Protein AF-A0A5K3EWH5-F1 (afdb_monomer_lite)

pLDDT: mean 87.02, std 16.53, range [33.0, 98.12]

Secondary structure (DSSP, 8-state):
--TTT--HHHHHHHHHHHHHTT-HHHHHHHHHTS-HHHHHTTHHHHHHHHHHHHHH---GGGHHHHHHHHHHHHHS-HHHHHHHTSSTHHHHHHHHS-GGGHHHHHHHHHTS-HHHHHHHHHHHHHHHHHTT-HHHHHHHHHHH----HHHHT--SSSPPPHHHHHHHHHHHHHH-STTHHHHHHHHHHHHHHHHHTTSS-HHHHHHHHHHHHT-TT--HHHHS-HHHHHHHHHHTTT-HHHHHHHHS-------------------

Foldseek 3Di:
DCVPPADLLNLLQVLLVCLLVLVLVVNVVSLVPDDPVSNLLAVLSNLSSLLLVLLPDPDPVRPVSNVVSLVCLLPRQQNSNQSNCPHPSLLSNLLSHDPVCVVSQLSSLVNHDPVCSLVSLLLSLLSCLLVLNNVVSVVSCVVRHHRDLLSLLAALLGQRFLSSLVSSLVVCVVPPVPCSLVSLQSRLQSQLSNVVVVNHALVRSVSSVVSVVVPPVDQNLVSHDPVSLVSNCVSNVVPPPSCCSRPNPPPPDDDDDDDDDDDDDDD

Sequence (267 aa):
MVRKLWGPGRVDLILCHLVDLRATKSVNQVIEGLPSELRERRLPFKALARLIETNSATSVSDKEQYNEAVNLLKTSPSQNLTSCMNGPHISTLFATWPESNIDDVIEVIKNTLGRFQTPLRLQLAASMVHRGLSERAAPIIEETGPLPFSYLAGSLQHPLSVSALRESIKYLKSHDLEHLPAFIDACLRNAAMSVRNGASTEEAVVELVEVAMEEPSLELRELCQPTTLKLLRETTKQSEKIQRALFDKTVSGTSGDLNAPSTKKTS

Structure (mmCIF, N/CA/C/O backbone):
data_AF-A0A5K3EWH5-F1
#
_entry.id   AF-A0A5K3EWH5-F1
#
loop_
_atom_site.group_PDB
_atom_site.id
_atom_site.type_symbol
_atom_site.label_atom_id
_atom_site.label_alt_id
_atom_site.label_comp_id
_atom_site.label_asym_id
_atom_site.label_entity_id
_atom_site.label_seq_id
_atom_site.pdbx_PDB_ins_code
_atom_site.Cartn_x
_atom_site.Cartn_y
_atom_site.Cartn_z
_atom_site.occupancy
_atom_site.B_iso_or_equiv
_atom_site.auth_seq_id
_atom_site.auth_comp_id
_atom_site.auth_asym_id
_atom_site.auth_atom_id
_atom_site.pdbx_PDB_model_num
ATOM 1 N N . MET A 1 1 ? 34.935 2.927 -4.250 1.00 33.88 1 MET A N 1
ATOM 2 C CA . MET A 1 1 ? 35.054 1.451 -4.234 1.00 33.88 1 MET A CA 1
ATOM 3 C C . MET A 1 1 ? 33.819 0.837 -3.556 1.00 33.88 1 MET A C 1
ATOM 5 O O . MET A 1 1 ? 33.928 0.249 -2.499 1.00 33.88 1 MET A O 1
ATOM 9 N N . VAL A 1 2 ? 32.624 0.998 -4.144 1.00 41.06 2 VAL A N 1
ATOM 10 C CA . VAL A 1 2 ? 31.352 0.413 -3.634 1.00 41.06 2 VAL A CA 1
ATOM 11 C C . VAL A 1 2 ? 30.929 -0.815 -4.472 1.00 41.06 2 VAL A C 1
ATOM 13 O O . VAL A 1 2 ? 30.073 -1.601 -4.085 1.00 41.06 2 VAL A O 1
ATOM 16 N N . ARG A 1 3 ? 31.613 -1.038 -5.605 1.00 44.50 3 ARG A N 1
ATOM 17 C CA . ARG A 1 3 ? 31.247 -1.967 -6.691 1.00 44.50 3 ARG A CA 1
ATOM 18 C C . ARG A 1 3 ? 31.266 -3.468 -6.351 1.00 44.50 3 ARG A C 1
ATOM 20 O O . ARG A 1 3 ? 30.778 -4.242 -7.159 1.00 44.50 3 ARG A O 1
ATOM 27 N N . LYS A 1 4 ? 31.822 -3.892 -5.207 1.00 45.00 4 LYS A N 1
ATOM 28 C CA . LYS A 1 4 ? 31.945 -5.320 -4.825 1.00 45.00 4 LYS A CA 1
ATOM 29 C C . LYS A 1 4 ? 31.057 -5.765 -3.652 1.00 45.00 4 LYS A C 1
ATOM 31 O O . LYS A 1 4 ? 30.991 -6.957 -3.390 1.00 45.00 4 LYS A O 1
ATOM 36 N N . LEU A 1 5 ? 30.384 -4.850 -2.949 1.00 52.06 5 LEU A N 1
ATOM 37 C CA . LEU A 1 5 ? 29.663 -5.171 -1.699 1.00 52.06 5 LEU A CA 1
ATOM 38 C C . LEU A 1 5 ? 28.144 -5.343 -1.855 1.00 52.06 5 LEU A C 1
ATOM 40 O O . LEU A 1 5 ? 27.479 -5.862 -0.955 1.00 52.06 5 LEU A O 1
ATOM 44 N N . TRP A 1 6 ? 27.590 -4.940 -2.996 1.00 59.34 6 TRP A N 1
ATOM 45 C CA . TRP A 1 6 ? 26.149 -4.911 -3.218 1.00 59.34 6 TRP A CA 1
ATOM 46 C C . TRP A 1 6 ? 25.800 -5.877 -4.344 1.00 59.34 6 TRP A C 1
ATOM 48 O O . TRP A 1 6 ? 25.959 -5.564 -5.520 1.00 59.34 6 TRP A O 1
ATOM 58 N N . GLY A 1 7 ? 25.369 -7.086 -3.977 1.00 66.00 7 GLY A N 1
ATOM 59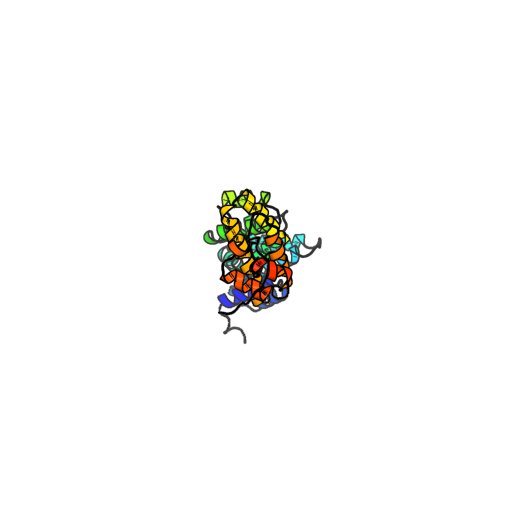 C CA . GLY A 1 7 ? 24.778 -8.012 -4.942 1.00 66.00 7 GLY A CA 1
ATOM 60 C C . GLY A 1 7 ? 23.523 -7.398 -5.588 1.00 66.00 7 GLY A C 1
ATOM 61 O O . GLY A 1 7 ? 22.890 -6.544 -4.959 1.00 66.00 7 GLY A O 1
ATOM 62 N N . PRO A 1 8 ? 23.126 -7.831 -6.800 1.00 66.25 8 PRO A N 1
ATOM 63 C CA . PRO A 1 8 ? 22.021 -7.228 -7.554 1.00 66.25 8 PRO A CA 1
ATOM 64 C C . PRO A 1 8 ? 20.721 -7.074 -6.750 1.00 66.25 8 PRO A C 1
ATOM 66 O O . PRO A 1 8 ? 20.109 -6.013 -6.786 1.00 66.25 8 PRO A O 1
ATOM 69 N N . GLY A 1 9 ? 20.364 -8.074 -5.936 1.00 76.31 9 GLY A N 1
ATOM 70 C CA . GLY A 1 9 ? 19.162 -8.012 -5.099 1.00 76.31 9 GLY A CA 1
ATOM 71 C C . GLY A 1 9 ? 19.206 -6.943 -4.000 1.00 76.31 9 GLY A C 1
ATOM 72 O O . GLY A 1 9 ? 18.172 -6.391 -3.649 1.00 76.31 9 GLY A O 1
ATOM 73 N N . ARG A 1 10 ? 20.389 -6.580 -3.478 1.00 84.25 10 ARG A N 1
ATOM 74 C CA . ARG A 1 10 ? 20.497 -5.496 -2.482 1.00 84.25 10 ARG A CA 1
ATOM 75 C C . ARG A 1 10 ? 20.283 -4.124 -3.111 1.00 84.25 10 ARG A C 1
ATOM 77 O O . ARG A 1 10 ? 19.745 -3.240 -2.456 1.00 84.25 10 ARG A O 1
ATOM 84 N N . VAL A 1 11 ? 20.707 -3.953 -4.364 1.00 89.62 11 VAL A N 1
ATOM 85 C CA . VAL A 1 11 ? 20.475 -2.713 -5.115 1.00 89.62 11 VAL A CA 1
ATOM 86 C C . VAL A 1 11 ? 18.979 -2.508 -5.324 1.00 89.62 11 VAL A C 1
ATOM 88 O O . VAL A 1 11 ? 18.489 -1.412 -5.086 1.00 89.62 11 VAL A O 1
ATOM 91 N N . ASP A 1 12 ? 18.256 -3.564 -5.698 1.00 90.81 12 ASP A N 1
ATOM 92 C CA . ASP A 1 12 ? 16.811 -3.482 -5.928 1.00 90.81 12 ASP A CA 1
ATOM 93 C C . ASP A 1 12 ? 16.063 -3.145 -4.632 1.00 90.81 12 ASP A C 1
ATOM 95 O O . ASP A 1 12 ? 15.222 -2.256 -4.640 1.00 90.81 12 ASP A O 1
ATOM 99 N N . LEU A 1 13 ? 16.444 -3.748 -3.498 1.00 90.19 13 LEU A N 1
ATOM 100 C CA . LEU A 1 13 ? 15.878 -3.403 -2.187 1.00 90.19 13 LEU A CA 1
ATOM 101 C C . LEU A 1 13 ? 16.093 -1.928 -1.818 1.00 90.19 13 LEU A C 1
ATOM 103 O O . LEU A 1 13 ? 15.157 -1.265 -1.378 1.00 90.19 13 LEU A O 1
ATOM 107 N N . ILE A 1 14 ? 17.306 -1.398 -2.018 1.00 92.00 14 ILE A N 1
ATOM 108 C CA . ILE A 1 14 ? 17.571 0.030 -1.789 1.00 92.00 14 ILE A CA 1
ATOM 109 C C . ILE A 1 14 ? 16.701 0.882 -2.704 1.00 92.00 14 ILE A C 1
ATOM 111 O O . ILE A 1 14 ? 16.113 1.851 -2.241 1.00 92.00 14 ILE A O 1
ATOM 115 N N . LEU A 1 15 ? 16.626 0.542 -3.991 1.00 94.75 15 LEU A N 1
ATOM 116 C CA . LEU A 1 15 ? 15.839 1.307 -4.950 1.00 94.75 15 LEU A CA 1
ATOM 117 C C . LEU A 1 15 ? 14.360 1.309 -4.572 1.00 94.75 15 LEU A C 1
ATOM 119 O O . LEU A 1 15 ? 13.779 2.387 -4.551 1.00 94.75 15 LEU A O 1
ATOM 123 N N . CYS A 1 16 ? 13.784 0.172 -4.171 1.00 93.25 16 CYS A N 1
ATOM 124 C CA . CYS A 1 16 ? 12.418 0.121 -3.650 1.00 93.25 16 CYS A CA 1
ATOM 125 C C . CYS A 1 16 ? 12.219 1.118 -2.497 1.00 93.25 16 CYS A C 1
ATOM 127 O O . CYS A 1 16 ? 11.299 1.925 -2.539 1.00 93.25 16 CYS A O 1
ATOM 129 N N . HIS A 1 17 ? 13.111 1.123 -1.501 1.00 91.50 17 HIS A N 1
ATOM 130 C CA . HIS A 1 17 ? 13.011 2.056 -0.374 1.00 91.50 17 HIS A CA 1
ATOM 131 C C . HIS A 1 17 ? 13.227 3.519 -0.772 1.00 91.50 17 HIS A C 1
ATOM 133 O O . HIS A 1 17 ? 12.537 4.399 -0.272 1.00 91.50 17 HIS A O 1
ATOM 139 N N . LEU A 1 18 ? 14.166 3.808 -1.674 1.00 94.19 18 LEU A N 1
ATOM 140 C CA . LEU A 1 18 ? 14.406 5.174 -2.141 1.00 94.19 18 LEU A CA 1
ATOM 141 C C . LEU A 1 18 ? 13.224 5.716 -2.947 1.00 94.19 18 LEU A C 1
ATOM 143 O O . LEU A 1 18 ? 12.884 6.887 -2.801 1.00 94.19 18 LEU A O 1
ATOM 147 N N . VAL A 1 19 ? 12.606 4.881 -3.786 1.00 94.56 19 VAL A N 1
ATOM 148 C CA . VAL A 1 19 ? 11.389 5.240 -4.523 1.00 94.56 19 VAL A CA 1
ATOM 149 C C . VAL A 1 19 ? 10.246 5.501 -3.547 1.00 94.56 19 VAL A C 1
ATOM 151 O O . VAL A 1 19 ? 9.564 6.515 -3.671 1.00 94.56 19 VAL A O 1
ATOM 154 N N . ASP A 1 20 ? 10.084 4.638 -2.547 1.00 91.38 20 ASP A N 1
ATOM 155 C CA . ASP A 1 20 ? 9.050 4.778 -1.524 1.00 91.38 20 ASP A CA 1
ATOM 156 C C . ASP A 1 20 ? 9.187 6.082 -0.718 1.00 91.38 20 ASP A C 1
ATOM 158 O O . ASP A 1 20 ? 8.229 6.831 -0.535 1.00 91.38 20 ASP A O 1
ATOM 162 N N . LEU A 1 21 ? 10.424 6.427 -0.345 1.00 89.50 21 LEU A N 1
ATOM 163 C CA . LEU A 1 21 ? 10.778 7.684 0.321 1.00 89.50 21 LEU A CA 1
ATOM 164 C C . LEU A 1 21 ? 10.767 8.908 -0.611 1.00 89.50 21 LEU A C 1
ATOM 166 O O . LEU A 1 21 ? 11.163 9.995 -0.190 1.00 89.50 21 LEU A O 1
ATOM 170 N N . ARG A 1 22 ? 10.350 8.756 -1.877 1.00 90.06 22 ARG A N 1
ATOM 171 C CA . ARG A 1 22 ? 10.308 9.830 -2.889 1.00 90.06 22 ARG A CA 1
ATOM 172 C C . ARG A 1 22 ? 11.671 10.487 -3.132 1.00 90.06 22 ARG A C 1
ATOM 174 O O . ARG A 1 22 ? 11.777 11.658 -3.488 1.00 90.06 22 ARG A O 1
ATOM 181 N N . ALA A 1 23 ? 12.751 9.732 -2.948 1.00 91.31 23 ALA A N 1
ATOM 182 C CA . ALA A 1 23 ? 14.119 10.213 -3.075 1.00 91.31 23 ALA A CA 1
ATOM 183 C C . ALA A 1 23 ? 14.615 10.134 -4.532 1.00 91.31 23 ALA A C 1
ATOM 185 O O . ALA A 1 23 ? 15.648 9.519 -4.810 1.00 91.31 23 ALA A O 1
ATOM 186 N N . THR A 1 24 ? 13.904 10.766 -5.477 1.00 91.81 24 THR A N 1
ATOM 187 C CA . THR A 1 24 ? 14.161 10.675 -6.932 1.00 91.81 24 THR A CA 1
ATOM 188 C C . THR A 1 24 ? 15.618 10.967 -7.305 1.00 91.81 24 THR A C 1
ATOM 190 O O . THR A 1 24 ? 16.223 10.259 -8.113 1.00 91.81 24 THR A O 1
ATOM 193 N N . LYS A 1 25 ? 16.243 11.966 -6.665 1.00 92.81 25 LYS A N 1
ATOM 194 C CA . LYS A 1 25 ? 17.667 12.291 -6.876 1.00 92.81 25 LYS A CA 1
ATOM 195 C C . LYS A 1 25 ? 18.587 11.126 -6.495 1.00 92.81 25 LYS A C 1
ATOM 197 O O . LYS A 1 25 ? 19.490 10.790 -7.259 1.00 92.81 25 LYS A O 1
ATOM 202 N N . SER A 1 26 ? 18.338 10.484 -5.356 1.00 95.38 26 SER A N 1
ATOM 203 C CA . SER A 1 26 ? 19.115 9.333 -4.883 1.00 95.38 26 SER A CA 1
ATOM 204 C C . SER A 1 26 ? 18.895 8.104 -5.767 1.00 95.38 26 SER A C 1
ATOM 206 O O . SER A 1 26 ? 19.854 7.407 -6.089 1.00 95.38 26 SER A O 1
ATOM 208 N N . VAL A 1 27 ? 17.659 7.870 -6.226 1.00 95.38 27 VAL A N 1
ATOM 209 C CA . VAL A 1 27 ? 17.338 6.820 -7.212 1.00 95.38 27 VAL A CA 1
ATOM 210 C C . VAL A 1 27 ? 18.176 7.009 -8.479 1.00 95.38 27 VAL A C 1
ATOM 212 O O . VAL A 1 27 ? 18.827 6.068 -8.943 1.00 95.38 27 VAL A O 1
ATOM 215 N N . ASN A 1 28 ? 18.228 8.238 -9.000 1.00 94.00 28 ASN A N 1
ATOM 216 C CA . ASN A 1 28 ? 19.018 8.562 -10.185 1.00 94.00 28 ASN A CA 1
ATOM 217 C C . ASN A 1 28 ? 20.511 8.300 -9.982 1.00 94.00 28 ASN A C 1
ATOM 219 O O . ASN A 1 28 ? 21.113 7.602 -10.799 1.00 94.00 28 ASN A O 1
ATOM 223 N N . GLN A 1 29 ? 21.076 8.769 -8.867 1.00 93.81 29 GLN A N 1
ATOM 224 C CA . GLN A 1 29 ? 22.487 8.565 -8.529 1.00 93.81 29 GLN A CA 1
ATOM 225 C C . GLN A 1 29 ? 22.857 7.081 -8.420 1.00 93.81 29 GLN A C 1
ATOM 227 O O . GLN A 1 29 ? 23.887 6.662 -8.954 1.00 93.81 29 GLN A O 1
ATOM 232 N N . VAL A 1 30 ? 22.017 6.272 -7.763 1.00 93.06 30 VAL A N 1
ATOM 233 C CA . VAL A 1 30 ? 22.250 4.826 -7.642 1.00 93.06 30 VAL A CA 1
ATOM 234 C C . VAL A 1 30 ? 22.278 4.183 -9.025 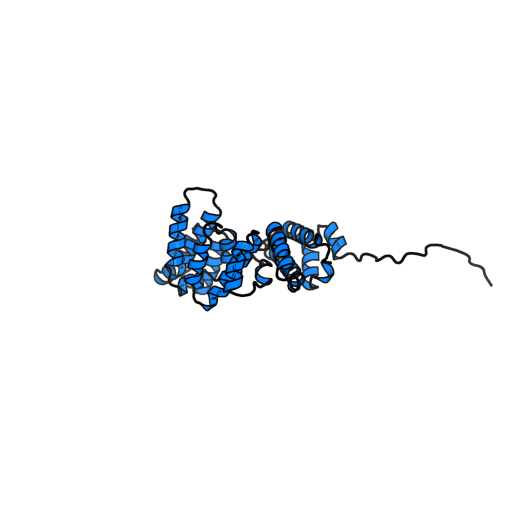1.00 93.06 30 VAL A C 1
ATOM 236 O O . VAL A 1 30 ? 23.232 3.476 -9.337 1.00 93.06 30 VAL A O 1
ATOM 239 N N . ILE A 1 31 ? 21.282 4.460 -9.870 1.00 92.81 31 ILE A N 1
ATOM 240 C CA . ILE A 1 31 ? 21.149 3.850 -11.202 1.00 92.81 31 ILE A CA 1
ATOM 241 C C . ILE A 1 31 ? 22.267 4.302 -12.155 1.00 92.81 31 ILE A C 1
ATOM 243 O O . ILE A 1 31 ? 22.809 3.493 -12.909 1.00 92.81 31 ILE A O 1
ATOM 247 N N . GLU A 1 32 ? 22.663 5.573 -12.111 1.00 92.56 32 GLU A N 1
ATOM 248 C CA . GLU A 1 32 ? 23.773 6.107 -12.911 1.00 92.56 32 GLU A CA 1
ATOM 249 C C . GLU A 1 32 ? 25.122 5.511 -12.504 1.00 92.56 32 GLU A C 1
ATOM 251 O O . GLU A 1 32 ? 25.964 5.254 -13.367 1.00 92.56 32 GLU A O 1
ATOM 256 N N . GLY A 1 33 ? 25.295 5.195 -11.218 1.00 89.12 33 GLY A N 1
ATOM 257 C CA . GLY A 1 33 ? 26.479 4.518 -10.694 1.00 89.12 33 GLY A CA 1
ATOM 258 C C . GLY A 1 33 ? 26.637 3.053 -11.127 1.00 89.12 33 GLY A C 1
ATOM 259 O O . GLY A 1 33 ? 27.722 2.484 -10.945 1.00 89.12 33 GLY A O 1
ATOM 260 N N . LEU A 1 34 ? 25.597 2.433 -11.702 1.00 90.00 34 LEU A N 1
ATOM 261 C CA . LEU A 1 34 ? 25.624 1.043 -12.165 1.00 90.00 34 LEU A CA 1
ATOM 262 C C . LEU A 1 34 ? 26.258 0.896 -13.564 1.00 90.00 34 LEU A C 1
ATOM 264 O O . LEU A 1 34 ? 26.162 1.808 -14.391 1.00 90.00 34 LEU A O 1
ATOM 268 N N . PRO A 1 35 ? 26.854 -0.277 -13.869 1.00 88.69 35 PRO A N 1
ATOM 269 C CA . PRO A 1 35 ? 27.179 -0.683 -15.239 1.00 88.69 35 PRO A CA 1
ATOM 270 C C . PRO A 1 35 ? 25.951 -0.634 -16.161 1.00 88.69 35 PRO A C 1
ATOM 272 O O . PRO A 1 35 ? 24.835 -0.863 -15.693 1.00 88.69 35 PRO A O 1
ATOM 275 N N . SER A 1 36 ? 26.153 -0.398 -17.462 1.00 87.75 36 SER A N 1
ATOM 276 C CA . SER A 1 36 ? 25.081 -0.258 -18.469 1.00 87.75 36 SER A CA 1
ATOM 277 C C . SER A 1 36 ? 24.051 -1.391 -18.412 1.00 87.75 36 SER A C 1
ATOM 279 O O . SER A 1 36 ? 22.860 -1.133 -18.268 1.00 87.75 36 SER A O 1
ATOM 281 N N . GLU A 1 37 ? 24.515 -2.639 -18.393 1.00 84.44 37 GLU A N 1
ATOM 282 C CA . GLU A 1 37 ? 23.663 -3.835 -18.346 1.00 84.44 37 GLU A CA 1
ATOM 283 C C . GLU A 1 37 ? 22.751 -3.884 -17.108 1.00 84.44 37 GLU A C 1
ATOM 285 O O . GLU A 1 37 ? 21.614 -4.353 -17.165 1.00 84.44 37 GLU A O 1
ATOM 290 N N . LEU A 1 38 ? 23.243 -3.410 -15.958 1.00 87.50 38 LEU A N 1
ATOM 291 C CA . LEU A 1 38 ? 22.474 -3.369 -14.713 1.00 87.50 38 LEU A CA 1
ATOM 292 C C . LEU A 1 38 ? 21.588 -2.127 -14.627 1.00 87.50 38 LEU A C 1
ATOM 294 O O . LEU A 1 38 ? 20.545 -2.181 -13.973 1.00 87.50 38 LEU A O 1
ATOM 298 N N . ARG A 1 39 ? 22.002 -1.034 -15.272 1.00 90.62 39 ARG A N 1
ATOM 299 C CA . ARG A 1 39 ? 21.268 0.226 -15.361 1.00 90.62 39 ARG A CA 1
ATOM 300 C C . ARG A 1 39 ? 19.979 0.054 -16.153 1.00 90.62 39 ARG A C 1
ATOM 302 O O . ARG A 1 39 ? 18.923 0.417 -15.648 1.00 90.62 39 ARG A O 1
ATOM 309 N N . GLU A 1 40 ? 20.051 -0.541 -17.343 1.00 90.31 40 GLU A N 1
ATOM 310 C CA . GLU A 1 40 ? 18.889 -0.744 -18.223 1.00 90.31 40 GLU A CA 1
ATOM 311 C C . GLU A 1 40 ? 17.775 -1.535 -17.533 1.00 90.31 40 GLU A C 1
ATOM 313 O O . GLU A 1 40 ? 16.603 -1.169 -17.603 1.00 90.31 40 GLU A O 1
ATOM 318 N N . ARG A 1 41 ? 18.147 -2.561 -16.757 1.00 91.62 41 ARG A N 1
ATOM 319 C CA . ARG A 1 41 ? 17.197 -3.380 -15.987 1.00 91.62 41 ARG A CA 1
ATOM 320 C C . ARG A 1 41 ? 16.433 -2.611 -14.909 1.00 91.62 41 ARG A C 1
ATOM 322 O O . ARG A 1 41 ? 15.399 -3.085 -14.457 1.00 91.62 41 ARG A O 1
ATOM 329 N N . ARG A 1 42 ? 16.947 -1.454 -14.483 1.00 93.44 42 ARG A N 1
ATOM 330 C CA . ARG A 1 42 ? 16.437 -0.652 -13.359 1.00 93.44 42 ARG A CA 1
ATOM 331 C C . ARG A 1 42 ? 15.885 0.700 -13.788 1.00 93.44 42 ARG A C 1
ATOM 333 O O . ARG A 1 42 ? 15.429 1.451 -12.934 1.00 93.44 42 ARG A O 1
ATOM 340 N N . LEU A 1 43 ? 15.866 1.002 -15.088 1.00 93.94 43 LEU A N 1
ATOM 341 C CA . LEU A 1 43 ? 15.196 2.196 -15.609 1.00 93.94 43 LEU A CA 1
ATOM 342 C C . LEU A 1 43 ? 13.738 2.337 -15.139 1.00 93.94 43 LEU A C 1
ATOM 344 O O . LEU A 1 43 ? 13.362 3.470 -14.834 1.00 93.94 43 LEU A O 1
ATOM 348 N N . PRO A 1 44 ? 12.943 1.255 -14.967 1.00 96.56 44 PRO A N 1
ATOM 349 C CA . PRO A 1 44 ? 11.596 1.400 -14.427 1.00 96.56 44 PRO A CA 1
ATOM 350 C C . PRO A 1 44 ? 11.564 2.079 -13.050 1.00 96.56 44 PRO A C 1
ATOM 352 O O . PRO A 1 44 ? 10.679 2.891 -12.817 1.00 96.56 44 PRO A O 1
ATOM 355 N N . PHE A 1 45 ? 12.551 1.872 -12.166 1.00 96.25 45 PHE A N 1
ATOM 356 C CA . PHE A 1 45 ? 12.601 2.582 -10.878 1.00 96.25 45 PHE A CA 1
ATOM 357 C C . PHE A 1 45 ? 12.688 4.108 -11.033 1.00 96.25 45 PHE A C 1
ATOM 359 O O . PHE A 1 45 ? 12.105 4.821 -10.218 1.00 96.25 45 PHE A O 1
ATOM 366 N N . LYS A 1 46 ? 13.357 4.626 -12.078 1.00 95.00 46 LYS A N 1
ATOM 367 C CA . LYS A 1 46 ? 13.368 6.074 -12.362 1.00 95.00 46 LYS A CA 1
ATOM 368 C C . LYS A 1 46 ? 11.967 6.575 -12.713 1.00 95.00 46 LYS A C 1
ATOM 370 O O . LYS A 1 46 ? 11.543 7.602 -12.194 1.00 95.00 46 LYS A O 1
ATOM 375 N N . ALA A 1 47 ? 11.251 5.843 -13.568 1.00 95.06 47 ALA A N 1
ATOM 376 C CA . ALA A 1 47 ? 9.886 6.197 -13.950 1.00 95.06 47 ALA A CA 1
ATOM 377 C C . ALA A 1 47 ? 8.916 6.099 -12.765 1.00 95.06 47 ALA A C 1
ATOM 379 O O . ALA A 1 47 ? 8.126 7.013 -12.566 1.00 95.06 47 ALA A O 1
ATOM 380 N N . LEU A 1 48 ? 9.019 5.056 -11.935 1.00 95.81 48 LEU A N 1
ATOM 381 C CA . LEU A 1 48 ? 8.199 4.908 -10.727 1.00 95.81 48 LEU A CA 1
ATOM 382 C C . LEU A 1 48 ? 8.439 6.054 -9.731 1.00 95.81 48 LEU A C 1
ATOM 384 O O . LEU A 1 48 ? 7.474 6.635 -9.244 1.00 95.81 48 LEU A O 1
ATOM 388 N N . ALA A 1 49 ? 9.703 6.422 -9.474 1.00 94.19 49 ALA A N 1
ATOM 389 C CA . ALA A 1 49 ? 10.040 7.564 -8.615 1.00 94.19 49 ALA A CA 1
ATOM 390 C C . ALA A 1 49 ? 9.415 8.862 -9.132 1.00 94.19 49 ALA A C 1
ATOM 392 O O . ALA A 1 49 ? 8.777 9.592 -8.376 1.00 94.19 49 ALA A O 1
ATOM 393 N N . ARG A 1 50 ? 9.564 9.108 -10.440 1.00 91.94 50 ARG A N 1
ATOM 394 C CA . ARG A 1 50 ? 9.014 10.291 -11.099 1.00 91.94 50 ARG A CA 1
ATOM 395 C C . ARG A 1 50 ? 7.497 10.326 -10.983 1.00 91.94 50 ARG A C 1
ATOM 397 O O . ARG A 1 50 ? 6.966 11.348 -10.594 1.00 91.94 50 ARG A O 1
ATOM 404 N N . LEU A 1 51 ? 6.806 9.214 -11.235 1.00 93.00 51 LEU A N 1
ATOM 405 C CA . LEU A 1 51 ? 5.348 9.154 -11.111 1.00 93.00 51 LEU A CA 1
ATOM 406 C C . LEU A 1 51 ? 4.875 9.462 -9.691 1.00 93.00 51 LEU A C 1
ATOM 408 O O . LEU A 1 51 ? 3.948 10.245 -9.536 1.00 93.00 51 LEU A O 1
ATOM 412 N N . ILE A 1 52 ? 5.515 8.913 -8.654 1.00 91.19 52 ILE A N 1
ATOM 413 C CA . ILE A 1 52 ? 5.148 9.226 -7.262 1.00 91.19 52 ILE A CA 1
ATOM 414 C C . ILE A 1 52 ? 5.334 10.721 -6.965 1.00 91.19 52 ILE A C 1
ATOM 416 O O . ILE A 1 52 ? 4.475 11.336 -6.329 1.00 91.19 52 ILE A O 1
ATOM 420 N N . GLU A 1 53 ? 6.441 11.310 -7.417 1.00 88.12 53 GLU A N 1
ATOM 421 C CA . GLU A 1 53 ? 6.742 12.734 -7.237 1.00 88.12 53 GLU A CA 1
ATOM 422 C C . GLU A 1 53 ? 5.733 13.620 -7.983 1.00 88.12 53 GLU A C 1
ATOM 424 O O . GLU A 1 53 ? 5.096 14.475 -7.372 1.00 88.12 53 GLU A O 1
ATOM 429 N N . THR A 1 54 ? 5.523 13.349 -9.270 1.00 87.12 54 THR A N 1
ATOM 430 C CA . THR A 1 54 ? 4.611 14.065 -10.167 1.00 87.12 54 THR A CA 1
ATOM 431 C C . THR A 1 54 ? 3.160 13.978 -9.698 1.00 87.12 54 THR A C 1
ATOM 433 O O . THR A 1 54 ? 2.480 14.992 -9.621 1.00 87.12 54 THR A O 1
ATOM 436 N N . ASN A 1 55 ? 2.685 12.794 -9.311 1.00 85.62 55 ASN A N 1
ATOM 437 C CA . ASN A 1 55 ? 1.314 12.610 -8.834 1.00 85.62 55 ASN A CA 1
ATOM 438 C C . ASN A 1 55 ? 1.053 13.298 -7.486 1.00 85.62 55 ASN A C 1
ATOM 440 O O . ASN A 1 55 ? -0.089 13.594 -7.141 1.00 85.62 55 ASN A O 1
ATOM 444 N N . SER A 1 56 ? 2.113 13.528 -6.710 1.00 76.31 56 SER A N 1
ATOM 445 C CA . SER A 1 56 ? 2.038 14.257 -5.445 1.00 76.31 56 SER A CA 1
ATOM 446 C C . SER A 1 56 ? 2.141 15.775 -5.630 1.00 76.31 56 SER A C 1
ATOM 448 O O . SER A 1 56 ? 1.858 16.515 -4.688 1.00 76.31 56 SER A O 1
ATOM 450 N N . ALA A 1 57 ? 2.568 16.246 -6.805 1.00 68.69 57 ALA A N 1
ATOM 451 C CA . ALA A 1 57 ? 2.716 17.657 -7.127 1.00 68.69 57 ALA A CA 1
ATOM 452 C C . ALA A 1 57 ? 1.439 18.202 -7.788 1.00 68.69 57 ALA A C 1
ATOM 454 O O . ALA A 1 57 ? 0.839 17.583 -8.659 1.00 68.69 57 ALA A O 1
ATOM 455 N N . THR A 1 58 ? 1.006 19.396 -7.389 1.00 57.75 58 THR A N 1
ATOM 456 C CA . THR A 1 58 ? -0.225 20.036 -7.888 1.00 57.75 58 THR A CA 1
ATOM 457 C C . THR A 1 58 ? -0.007 20.867 -9.162 1.00 57.75 58 THR A C 1
ATOM 459 O O . THR A 1 58 ? -0.766 21.803 -9.418 1.00 57.75 58 THR A O 1
ATOM 462 N N . SER A 1 59 ? 1.057 20.618 -9.934 1.00 56.00 59 SER A N 1
ATOM 463 C CA . SER A 1 59 ? 1.483 21.509 -11.021 1.00 56.00 59 SER A CA 1
ATOM 464 C C . SER A 1 59 ? 1.069 21.002 -12.410 1.00 56.00 59 SER A C 1
ATOM 466 O O . SER A 1 59 ? 0.957 19.812 -12.665 1.00 56.00 59 SER A O 1
ATOM 468 N N . VAL A 1 60 ? 0.813 21.926 -13.341 1.00 52.75 60 VAL A N 1
ATOM 469 C CA . VAL A 1 60 ? 0.319 21.620 -14.703 1.00 52.75 60 VAL A CA 1
ATOM 470 C C . VAL A 1 60 ? 1.461 21.214 -15.655 1.00 52.75 60 VAL A C 1
ATOM 472 O O . VAL A 1 60 ? 1.214 20.617 -16.700 1.00 52.75 60 VAL A O 1
ATOM 475 N N . SER A 1 61 ? 2.725 21.458 -15.274 1.00 51.88 61 SER A N 1
ATOM 476 C CA . SER A 1 61 ? 3.935 21.115 -16.055 1.00 51.88 61 SER A CA 1
ATOM 477 C C . SER A 1 61 ? 4.252 19.607 -16.087 1.00 51.88 61 SER A C 1
ATOM 479 O O . SER A 1 61 ? 5.271 19.183 -16.637 1.00 51.88 61 SER A O 1
ATOM 481 N N . ASP A 1 62 ? 3.385 18.800 -15.487 1.00 69.50 62 ASP A N 1
ATOM 482 C CA . ASP A 1 62 ? 3.644 17.427 -15.070 1.00 69.50 62 ASP A CA 1
ATOM 483 C C . ASP A 1 62 ? 3.079 16.372 -16.032 1.00 69.50 62 ASP A C 1
ATOM 485 O O . ASP A 1 62 ? 3.474 15.209 -15.988 1.00 69.50 62 ASP A O 1
ATOM 489 N N . LYS A 1 63 ? 2.205 16.765 -16.968 1.00 80.81 63 LYS A N 1
ATOM 490 C CA . LYS A 1 63 ? 1.518 15.814 -17.856 1.00 80.81 63 LYS A CA 1
ATOM 491 C C . LYS A 1 63 ? 2.448 15.144 -18.872 1.00 80.81 63 LYS A C 1
ATOM 493 O O . LYS A 1 63 ? 2.321 13.950 -19.122 1.00 80.81 63 LYS A O 1
ATOM 498 N N . GLU A 1 64 ? 3.390 15.883 -19.456 1.00 85.88 64 GLU A N 1
ATOM 499 C CA . GLU A 1 64 ? 4.380 15.304 -20.380 1.00 85.88 64 GLU A CA 1
ATOM 500 C C . GLU A 1 64 ? 5.314 14.336 -19.653 1.00 85.88 64 GLU A C 1
ATOM 502 O O . GLU A 1 64 ? 5.554 13.228 -20.123 1.00 85.88 64 GLU A O 1
ATOM 507 N N . GLN A 1 65 ? 5.769 14.733 -18.464 1.00 87.31 65 GLN A N 1
ATOM 508 C CA . GLN A 1 65 ? 6.633 13.930 -17.603 1.00 87.31 65 GLN A CA 1
ATOM 509 C C . GLN A 1 65 ? 5.950 12.636 -17.152 1.00 87.31 65 GLN A C 1
ATOM 511 O O . GLN A 1 65 ? 6.565 11.568 -17.161 1.00 87.31 65 GLN A O 1
ATOM 516 N N . TYR A 1 66 ? 4.670 12.742 -16.794 1.00 90.38 66 TYR A N 1
ATOM 517 C CA . TYR A 1 66 ? 3.801 11.621 -16.479 1.00 90.38 66 TYR A CA 1
ATOM 518 C C . TYR A 1 66 ? 3.690 10.667 -17.672 1.00 90.38 66 TYR A C 1
ATOM 520 O O . TYR A 1 66 ? 4.014 9.488 -17.546 1.00 90.38 66 TYR A O 1
ATOM 528 N N . ASN A 1 67 ? 3.309 11.181 -18.846 1.00 92.06 67 ASN A N 1
ATOM 529 C CA . ASN A 1 67 ? 3.135 10.372 -20.053 1.00 92.06 67 ASN A CA 1
ATOM 530 C C . ASN A 1 67 ? 4.436 9.673 -20.466 1.00 92.06 67 ASN A C 1
ATOM 532 O O . ASN A 1 67 ? 4.414 8.502 -20.837 1.00 92.06 67 ASN A O 1
ATOM 536 N N . GLU A 1 68 ? 5.573 10.365 -20.379 1.00 93.56 68 GLU A N 1
ATOM 537 C CA . GLU A 1 68 ? 6.892 9.791 -20.645 1.00 93.56 68 GLU A CA 1
ATOM 538 C C . GLU A 1 68 ? 7.193 8.629 -19.686 1.00 93.56 68 GLU A C 1
ATOM 540 O O . GLU A 1 68 ? 7.581 7.544 -20.124 1.00 93.56 68 GLU A O 1
ATOM 545 N N . ALA A 1 69 ? 6.968 8.823 -18.383 1.00 94.75 69 ALA A N 1
ATOM 546 C CA . ALA A 1 69 ? 7.206 7.793 -17.379 1.00 94.75 69 ALA A CA 1
ATOM 547 C C . ALA A 1 69 ? 6.266 6.589 -17.553 1.00 94.75 69 ALA A C 1
ATOM 549 O O . ALA A 1 69 ? 6.727 5.448 -17.521 1.00 94.75 69 ALA A O 1
ATOM 550 N N . VAL A 1 70 ? 4.975 6.821 -17.803 1.00 95.69 70 VAL A N 1
ATOM 551 C CA . VAL A 1 70 ? 4.000 5.759 -18.090 1.00 95.69 70 VAL A CA 1
ATOM 552 C C . VAL A 1 70 ? 4.397 4.978 -19.341 1.00 95.69 70 VAL A C 1
ATOM 554 O O . VAL A 1 70 ? 4.445 3.748 -19.303 1.00 95.69 70 VAL A O 1
ATOM 557 N N . ASN A 1 71 ? 4.745 5.664 -20.432 1.00 95.94 71 ASN A N 1
ATOM 558 C CA . ASN A 1 71 ? 5.169 5.011 -21.669 1.00 95.94 71 ASN A CA 1
ATOM 559 C C . ASN A 1 71 ? 6.435 4.173 -21.467 1.00 95.94 71 ASN A C 1
ATOM 561 O O . ASN A 1 71 ? 6.520 3.062 -21.996 1.00 95.94 71 ASN A O 1
ATOM 565 N N . LEU A 1 72 ? 7.389 4.646 -20.657 1.00 96.50 72 LEU A N 1
ATOM 566 C CA . LEU A 1 72 ? 8.566 3.859 -20.290 1.00 96.50 72 LEU A CA 1
ATOM 567 C C . LEU A 1 72 ? 8.162 2.560 -19.586 1.00 96.50 72 LEU A C 1
ATOM 569 O O . LEU A 1 72 ? 8.675 1.497 -19.928 1.00 96.50 72 LEU A O 1
ATOM 573 N N . LEU A 1 73 ? 7.226 2.607 -18.634 1.00 97.12 73 LEU A N 1
ATOM 574 C CA . LEU A 1 73 ? 6.758 1.407 -17.934 1.00 97.12 73 LEU A CA 1
ATOM 575 C C . LEU A 1 73 ? 6.006 0.444 -18.870 1.00 97.12 73 LEU A C 1
ATOM 577 O O . LEU A 1 73 ? 6.268 -0.759 -18.842 1.00 97.12 73 LEU A O 1
ATOM 581 N N . LYS A 1 74 ? 5.135 0.960 -19.747 1.00 96.06 74 LYS A N 1
ATOM 582 C CA . LYS A 1 74 ? 4.377 0.158 -20.727 1.00 96.06 74 LYS A CA 1
ATOM 583 C C . LYS A 1 74 ? 5.271 -0.537 -21.760 1.00 96.06 74 LYS A C 1
ATOM 585 O O . LYS A 1 74 ? 4.922 -1.608 -22.237 1.00 96.06 74 LYS A O 1
ATOM 590 N N . THR A 1 75 ? 6.420 0.052 -22.094 1.00 95.56 75 THR A N 1
ATOM 591 C CA . THR A 1 75 ? 7.359 -0.477 -23.104 1.00 95.56 75 THR A CA 1
ATOM 592 C C . THR A 1 75 ? 8.565 -1.208 -22.507 1.00 95.56 75 THR A C 1
ATOM 594 O O . THR A 1 75 ? 9.361 -1.799 -23.237 1.00 95.56 75 THR A O 1
ATOM 597 N N . SER A 1 76 ? 8.712 -1.199 -21.180 1.00 96.38 76 SER A N 1
ATOM 598 C CA . SER A 1 76 ? 9.809 -1.883 -20.492 1.00 96.38 76 SER A CA 1
ATOM 599 C C . SER A 1 76 ? 9.726 -3.404 -20.667 1.00 96.38 76 SER A C 1
ATOM 601 O O . SER A 1 76 ? 8.629 -3.958 -20.633 1.00 96.38 76 SER A O 1
ATOM 603 N N . PRO A 1 77 ? 10.859 -4.125 -20.756 1.00 96.62 77 PRO A N 1
ATOM 604 C CA . PRO A 1 77 ? 10.842 -5.585 -20.740 1.00 96.62 77 PRO A CA 1
ATOM 605 C C . PRO A 1 77 ? 10.142 -6.122 -19.486 1.00 96.62 77 PRO A C 1
ATOM 607 O O . PRO A 1 77 ? 10.459 -5.697 -18.368 1.00 96.62 77 PRO A O 1
ATOM 610 N N . SER A 1 78 ? 9.238 -7.090 -19.651 1.00 96.56 78 SER A N 1
ATOM 611 C CA . SER A 1 78 ? 8.374 -7.576 -18.569 1.00 96.56 78 SER A CA 1
ATOM 612 C C . SER A 1 78 ? 9.145 -8.060 -17.344 1.00 96.56 78 SER A C 1
ATOM 614 O O . SER A 1 78 ? 8.716 -7.824 -16.216 1.00 96.56 78 SER A O 1
ATOM 616 N N . GLN A 1 79 ? 10.307 -8.698 -17.523 1.00 94.94 79 GLN A N 1
ATOM 617 C CA . GLN A 1 79 ? 11.158 -9.143 -16.412 1.00 94.94 79 GLN A CA 1
ATOM 618 C C . GLN A 1 79 ? 11.689 -7.961 -15.588 1.00 94.94 79 GLN A C 1
ATOM 620 O O . GLN A 1 79 ? 11.671 -8.012 -14.357 1.00 94.94 79 GLN A O 1
ATOM 625 N N . ASN A 1 80 ? 12.124 -6.891 -16.258 1.00 94.81 80 ASN A N 1
ATOM 626 C CA . ASN A 1 80 ? 12.671 -5.697 -15.614 1.00 94.81 80 ASN A CA 1
ATOM 627 C C . ASN A 1 80 ? 11.573 -4.956 -14.853 1.00 94.81 80 ASN A C 1
ATOM 629 O O . ASN A 1 80 ? 11.739 -4.645 -13.673 1.00 94.81 80 ASN A O 1
ATOM 633 N N . LEU A 1 81 ? 10.429 -4.742 -15.512 1.00 96.81 81 LEU A N 1
ATOM 634 C CA . LEU A 1 81 ? 9.274 -4.103 -14.896 1.00 96.81 81 LEU A CA 1
ATOM 635 C C . LEU A 1 81 ? 8.801 -4.893 -13.676 1.00 96.81 81 LEU A C 1
ATOM 637 O O . LEU A 1 81 ? 8.633 -4.318 -12.610 1.00 96.81 81 LEU A O 1
ATOM 641 N N . THR A 1 82 ? 8.672 -6.214 -13.797 1.00 95.06 82 THR A N 1
ATOM 642 C CA . THR A 1 82 ? 8.250 -7.084 -12.688 1.00 95.06 82 THR A CA 1
ATOM 643 C C . THR A 1 82 ? 9.178 -6.971 -11.485 1.00 95.06 82 THR A C 1
ATOM 645 O O . THR A 1 82 ? 8.709 -6.859 -10.358 1.00 95.06 82 THR A O 1
ATOM 648 N N . SER A 1 83 ? 10.494 -6.975 -11.713 1.00 91.81 83 SER A N 1
ATOM 649 C CA . SER A 1 83 ? 11.467 -6.821 -10.629 1.00 91.81 83 SER A CA 1
ATOM 650 C C . SER A 1 83 ? 11.334 -5.468 -9.929 1.00 91.81 83 SER A C 1
ATOM 652 O O . SER A 1 83 ? 11.507 -5.392 -8.717 1.00 91.81 83 SER A O 1
ATOM 654 N N . CYS A 1 84 ? 11.012 -4.411 -10.679 1.00 94.19 84 CYS A N 1
ATOM 655 C CA . CYS A 1 84 ? 10.819 -3.070 -10.133 1.00 94.19 84 CYS A CA 1
ATOM 656 C C . CYS A 1 84 ? 9.427 -2.874 -9.515 1.00 94.19 84 CYS A C 1
ATOM 658 O O . CYS A 1 84 ? 9.267 -2.004 -8.673 1.00 94.19 84 CYS A O 1
ATOM 660 N N . MET A 1 85 ? 8.429 -3.671 -9.902 1.00 94.75 85 MET A N 1
ATOM 661 C CA . MET A 1 85 ? 7.056 -3.628 -9.382 1.00 94.75 85 MET A CA 1
ATOM 662 C C . MET A 1 85 ? 6.845 -4.557 -8.175 1.00 94.75 85 MET A C 1
ATOM 664 O O . MET A 1 85 ? 5.715 -4.820 -7.786 1.00 94.75 85 MET A O 1
ATOM 668 N N . ASN A 1 86 ? 7.917 -5.078 -7.577 1.00 89.56 86 ASN A N 1
ATOM 669 C CA . ASN A 1 86 ? 7.851 -5.999 -6.444 1.00 89.56 86 ASN A CA 1
ATOM 670 C C . ASN A 1 86 ? 8.514 -5.382 -5.204 1.00 89.56 86 ASN A C 1
ATOM 672 O O . ASN A 1 86 ? 9.632 -5.743 -4.834 1.00 89.56 86 ASN A O 1
ATOM 676 N N . GLY A 1 87 ? 7.843 -4.407 -4.589 1.00 89.88 87 GLY A N 1
ATOM 677 C CA . GLY A 1 87 ? 8.359 -3.712 -3.413 1.00 89.88 87 GLY A CA 1
ATOM 678 C C . GLY A 1 87 ? 7.331 -2.806 -2.728 1.00 89.88 87 GLY A C 1
ATOM 679 O O . GLY A 1 87 ? 6.247 -2.591 -3.268 1.00 89.88 87 GLY A O 1
ATOM 680 N N . PRO A 1 88 ? 7.666 -2.276 -1.535 1.00 86.88 88 PRO A N 1
ATOM 681 C CA . PRO A 1 88 ? 6.763 -1.452 -0.722 1.00 86.88 88 PRO A C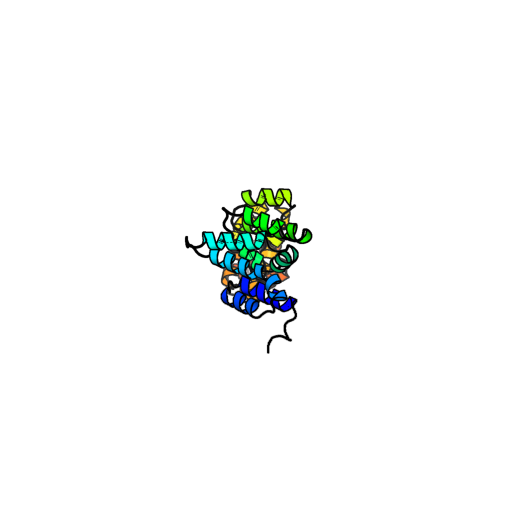A 1
ATOM 682 C C . PRO A 1 88 ? 6.304 -0.163 -1.418 1.00 86.88 88 PRO A C 1
ATOM 684 O O . PRO A 1 88 ? 5.155 0.238 -1.254 1.00 86.88 88 PRO A O 1
ATOM 687 N N . HIS A 1 89 ? 7.145 0.419 -2.280 1.00 92.75 89 HIS A N 1
ATOM 688 C CA . HIS A 1 89 ? 6.843 1.642 -3.032 1.00 92.75 89 HIS A CA 1
ATOM 689 C C . HIS A 1 89 ? 5.604 1.548 -3.926 1.00 92.75 89 HIS A C 1
ATOM 691 O O . HIS A 1 89 ? 5.067 2.574 -4.339 1.00 92.75 89 HIS A O 1
ATOM 697 N N . ILE A 1 90 ? 5.142 0.338 -4.241 1.00 94.44 90 ILE A N 1
ATOM 698 C CA . ILE A 1 90 ? 3.945 0.116 -5.057 1.00 94.44 90 ILE A CA 1
ATOM 699 C C . ILE A 1 90 ? 2.677 0.556 -4.334 1.00 94.44 90 ILE A C 1
ATOM 701 O O . ILE A 1 90 ? 1.795 1.138 -4.964 1.00 94.44 90 ILE A O 1
ATOM 705 N N . SER A 1 91 ? 2.622 0.390 -3.013 1.00 91.44 91 SER A N 1
ATOM 706 C CA . SER A 1 91 ? 1.529 0.921 -2.195 1.00 91.44 91 SER A CA 1
ATOM 707 C C . SER A 1 91 ? 1.455 2.446 -2.309 1.00 91.44 91 SER A C 1
ATOM 709 O O . SER A 1 91 ? 0.388 2.998 -2.573 1.00 91.44 91 SER A O 1
ATOM 711 N N . THR A 1 92 ? 2.600 3.128 -2.196 1.00 91.75 92 THR A N 1
ATOM 712 C CA . THR A 1 92 ? 2.709 4.587 -2.352 1.00 91.75 92 THR A CA 1
ATOM 713 C C . THR A 1 92 ? 2.341 5.039 -3.769 1.00 91.75 92 THR A C 1
ATOM 715 O O . THR A 1 92 ? 1.634 6.034 -3.951 1.00 91.75 92 THR A O 1
ATOM 718 N N . LEU A 1 93 ? 2.776 4.293 -4.785 1.00 94.50 93 LEU A N 1
ATOM 719 C CA . LEU A 1 93 ? 2.449 4.563 -6.182 1.00 94.50 93 LEU A CA 1
ATOM 720 C C . LEU A 1 93 ? 0.942 4.491 -6.442 1.00 94.50 93 LEU A C 1
ATOM 722 O O . LEU A 1 93 ? 0.380 5.431 -6.995 1.00 94.50 93 LEU A O 1
ATOM 726 N N . PHE A 1 94 ? 0.276 3.411 -6.033 1.00 95.44 94 PHE A N 1
ATOM 727 C CA . PHE A 1 94 ? -1.164 3.250 -6.253 1.00 95.44 94 PHE A CA 1
ATOM 728 C C . PHE A 1 94 ? -1.992 4.254 -5.445 1.00 95.44 94 PHE A C 1
ATOM 730 O O . PHE A 1 94 ? -2.948 4.823 -5.977 1.00 95.44 94 PHE A O 1
ATOM 737 N N . ALA A 1 95 ? -1.570 4.560 -4.213 1.00 91.44 95 ALA A N 1
ATOM 738 C CA . ALA A 1 95 ? -2.230 5.561 -3.377 1.00 91.44 95 ALA A CA 1
ATOM 739 C C . ALA A 1 95 ? -2.204 6.960 -4.002 1.00 91.44 95 ALA A C 1
ATOM 741 O O . ALA A 1 95 ? -3.141 7.734 -3.818 1.00 91.44 95 ALA A O 1
ATOM 742 N N . THR A 1 96 ? -1.150 7.276 -4.757 1.00 90.00 96 THR A N 1
ATOM 743 C CA . THR A 1 96 ? -0.983 8.582 -5.402 1.00 90.00 96 THR A CA 1
ATOM 744 C C . THR A 1 96 ? -1.462 8.611 -6.852 1.00 90.00 96 THR A C 1
ATOM 746 O O . THR A 1 96 ? -1.649 9.695 -7.391 1.00 90.00 96 THR A O 1
ATOM 749 N N . TRP A 1 97 ? -1.701 7.470 -7.505 1.00 92.31 97 TRP A N 1
ATOM 750 C CA . TRP A 1 97 ? -2.018 7.461 -8.935 1.00 92.31 97 TRP A CA 1
ATOM 751 C C . TRP A 1 97 ? -3.340 8.191 -9.264 1.00 92.31 97 TRP A C 1
ATOM 753 O O . TRP A 1 97 ? -4.364 7.905 -8.629 1.00 92.31 97 TRP A O 1
ATOM 763 N N . PRO A 1 98 ? -3.377 9.093 -10.267 1.00 90.88 98 PRO A N 1
ATOM 764 C CA . PRO A 1 98 ? -4.577 9.851 -10.608 1.00 90.88 98 PRO A CA 1
ATOM 765 C C . PRO A 1 98 ? -5.753 8.950 -10.985 1.00 90.88 98 PRO A C 1
ATOM 767 O O . PRO A 1 98 ? -5.611 8.030 -11.790 1.00 90.88 98 PRO A O 1
ATOM 770 N N . GLU A 1 99 ? -6.939 9.241 -10.445 1.00 90.62 99 GLU A N 1
ATOM 771 C CA . GLU A 1 99 ? -8.150 8.465 -10.752 1.00 90.62 99 GLU A CA 1
ATOM 772 C C . GLU A 1 99 ? -8.493 8.488 -12.252 1.00 90.62 99 GLU A C 1
ATOM 774 O O . GLU A 1 99 ? -8.922 7.483 -12.815 1.00 90.62 99 GLU A O 1
ATOM 779 N N . SER A 1 100 ? -8.257 9.616 -12.925 1.00 89.56 100 SER A N 1
ATOM 780 C CA . SER A 1 100 ? -8.499 9.768 -14.364 1.00 89.56 100 SER A CA 1
ATOM 781 C C . SER A 1 100 ? -7.631 8.863 -15.242 1.00 89.56 100 SER A C 1
ATOM 783 O O . SER A 1 100 ? -7.916 8.731 -16.427 1.00 89.56 100 SER A O 1
ATOM 785 N N . ASN A 1 101 ? -6.576 8.263 -14.682 1.00 91.00 101 ASN A N 1
ATOM 786 C CA . ASN A 1 101 ? -5.549 7.522 -15.411 1.00 91.00 101 ASN A CA 1
ATOM 787 C C . ASN A 1 101 ? -5.336 6.110 -14.850 1.00 91.00 101 ASN A C 1
ATOM 789 O O . ASN A 1 101 ? -4.253 5.537 -14.956 1.00 91.00 101 ASN A O 1
ATOM 793 N N . ILE A 1 102 ? -6.357 5.532 -14.224 1.00 92.06 102 ILE A N 1
ATOM 794 C CA . ILE A 1 102 ? -6.286 4.169 -13.690 1.00 92.06 102 ILE A CA 1
ATOM 795 C C . ILE A 1 102 ? -6.015 3.129 -14.784 1.00 92.06 102 ILE A C 1
ATOM 797 O O . ILE A 1 102 ? -5.242 2.196 -14.557 1.00 92.06 102 ILE A O 1
ATOM 801 N N . ASP A 1 103 ? -6.580 3.317 -15.977 1.00 93.31 103 ASP A N 1
ATOM 802 C CA . ASP A 1 103 ? -6.376 2.405 -17.107 1.00 93.31 103 ASP A CA 1
ATOM 803 C C . ASP A 1 103 ? -4.894 2.306 -17.503 1.00 93.31 103 ASP A C 1
ATOM 805 O O . ASP A 1 103 ? -4.412 1.224 -17.846 1.00 93.31 103 ASP A O 1
ATOM 809 N N . ASP A 1 104 ? -4.127 3.393 -17.338 1.00 94.69 104 ASP A N 1
ATOM 810 C CA . ASP A 1 104 ? -2.681 3.386 -17.564 1.00 94.69 104 ASP A CA 1
ATOM 811 C C . ASP A 1 104 ? -1.961 2.417 -16.617 1.00 94.69 104 ASP A C 1
ATOM 813 O O . ASP A 1 104 ? -1.060 1.693 -17.048 1.00 94.69 104 ASP A O 1
ATOM 817 N N . VAL A 1 105 ? -2.369 2.352 -15.342 1.00 94.88 105 VAL A N 1
ATOM 818 C CA . VAL A 1 105 ? -1.803 1.398 -14.369 1.00 94.88 105 VAL A CA 1
ATOM 819 C C . VAL A 1 105 ? -2.120 -0.026 -14.775 1.00 94.88 105 VAL A C 1
ATOM 821 O O . VAL A 1 105 ? -1.252 -0.894 -14.712 1.00 94.88 105 VAL A O 1
ATOM 824 N N . ILE A 1 106 ? -3.362 -0.280 -15.184 1.00 95.88 106 ILE A N 1
ATOM 825 C CA . ILE A 1 106 ? -3.810 -1.616 -15.574 1.00 95.88 106 ILE A CA 1
ATOM 826 C C . ILE A 1 106 ? -2.981 -2.110 -16.765 1.00 95.88 106 ILE A C 1
ATOM 828 O O . ILE A 1 106 ? -2.528 -3.257 -16.765 1.00 95.88 106 ILE A O 1
ATOM 832 N N . GLU A 1 107 ? -2.719 -1.250 -17.748 1.00 96.50 107 GLU A N 1
ATOM 833 C CA . GLU A 1 107 ? -1.833 -1.559 -18.874 1.00 96.50 107 GLU A CA 1
ATOM 834 C C . GLU A 1 107 ? -0.382 -1.809 -18.441 1.00 96.50 107 GLU A C 1
ATOM 836 O O . GLU A 1 107 ? 0.230 -2.782 -18.886 1.00 96.50 107 GLU A O 1
ATOM 841 N N . VAL A 1 108 ? 0.160 -1.001 -17.524 1.00 97.56 108 VAL A N 1
ATOM 842 C CA . VAL A 1 108 ? 1.494 -1.241 -16.949 1.00 97.56 108 VAL A CA 1
ATOM 843 C C . VAL A 1 108 ? 1.548 -2.600 -16.244 1.00 97.56 108 VAL A C 1
ATOM 845 O O . VAL A 1 108 ? 2.483 -3.370 -16.462 1.00 97.56 108 VAL A O 1
ATOM 848 N N . ILE A 1 109 ? 0.535 -2.950 -15.446 1.00 97.50 109 ILE A N 1
ATOM 849 C CA . ILE A 1 109 ? 0.467 -4.248 -14.765 1.00 97.50 109 ILE A CA 1
ATOM 850 C C . ILE A 1 109 ? 0.396 -5.388 -15.785 1.00 97.50 109 ILE A C 1
ATOM 852 O O . ILE A 1 109 ? 1.100 -6.384 -15.616 1.00 97.50 109 ILE A O 1
ATOM 856 N N . LYS A 1 110 ? -0.386 -5.253 -16.866 1.00 96.62 110 LYS A N 1
ATOM 857 C CA . LYS A 1 110 ? -0.463 -6.254 -17.949 1.00 96.62 110 LYS A CA 1
ATOM 858 C C . LYS A 1 110 ? 0.899 -6.537 -18.594 1.00 96.62 110 LYS A C 1
ATOM 860 O O . LYS A 1 110 ? 1.122 -7.656 -19.045 1.00 96.62 110 LYS A O 1
ATOM 865 N N . ASN A 1 111 ? 1.819 -5.571 -18.583 1.00 96.62 111 ASN A N 1
ATOM 866 C CA . ASN A 1 111 ? 3.181 -5.746 -19.087 1.00 96.62 111 ASN A CA 1
ATOM 867 C C . ASN A 1 111 ? 4.132 -6.462 -18.093 1.00 96.62 111 ASN A C 1
ATOM 869 O O . ASN A 1 111 ? 5.279 -6.756 -18.424 1.00 96.62 111 ASN A O 1
ATOM 873 N N . THR A 1 112 ? 3.695 -6.781 -16.869 1.00 97.25 112 THR A N 1
ATOM 874 C CA . THR A 1 112 ? 4.472 -7.607 -15.921 1.00 97.25 112 THR A CA 1
ATOM 875 C C . THR A 1 112 ? 4.317 -9.107 -16.204 1.00 97.25 112 THR A C 1
ATOM 877 O O . THR A 1 112 ? 3.435 -9.541 -16.944 1.00 97.25 112 THR A O 1
ATOM 880 N N . LEU A 1 113 ? 5.174 -9.941 -15.608 1.00 96.19 113 LEU A N 1
ATOM 881 C CA . LEU A 1 113 ? 5.068 -11.398 -15.706 1.00 96.19 113 LEU A CA 1
ATOM 882 C C . LEU A 1 113 ? 3.759 -11.885 -15.065 1.00 96.19 113 LEU A C 1
ATOM 884 O O . LEU A 1 113 ? 3.451 -11.509 -13.937 1.00 96.19 113 LEU A O 1
ATOM 888 N N . GLY A 1 114 ? 3.044 -12.795 -15.740 1.00 94.50 114 GLY A N 1
ATOM 889 C CA . GLY A 1 114 ? 1.675 -13.214 -15.388 1.00 94.50 114 GLY A CA 1
ATOM 890 C C . GLY A 1 114 ? 1.425 -13.506 -13.903 1.00 94.50 114 GLY A C 1
ATOM 891 O O . GLY A 1 114 ? 0.452 -13.021 -13.338 1.00 94.50 114 GLY A O 1
ATOM 892 N N . ARG A 1 115 ? 2.346 -14.207 -13.226 1.00 92.88 115 ARG A N 1
ATOM 893 C CA . ARG A 1 115 ? 2.210 -14.546 -11.793 1.00 92.88 115 ARG A CA 1
ATOM 894 C C . ARG A 1 115 ? 2.169 -13.341 -10.838 1.00 92.88 115 ARG A C 1
ATOM 896 O O . ARG A 1 115 ? 1.785 -13.508 -9.688 1.00 92.88 115 ARG A O 1
ATOM 903 N N . PHE A 1 116 ? 2.592 -12.158 -11.282 1.00 93.94 116 PHE A N 1
ATOM 904 C CA . PHE A 1 116 ? 2.571 -10.922 -10.492 1.00 93.94 116 PHE A CA 1
ATOM 905 C C . PHE A 1 116 ? 1.382 -10.021 -10.831 1.00 93.94 116 PHE A C 1
ATOM 907 O O . PHE A 1 116 ? 1.072 -9.121 -10.056 1.00 93.94 116 PHE A O 1
ATOM 914 N N . GLN A 1 117 ? 0.686 -10.274 -11.943 1.00 96.38 117 GLN A N 1
ATOM 915 C CA . GLN A 1 117 ? -0.413 -9.421 -12.391 1.00 96.38 117 GLN A CA 1
ATOM 916 C C . GLN A 1 117 ? -1.579 -9.438 -11.402 1.00 96.38 117 GLN A C 1
ATOM 918 O O . GLN A 1 117 ? -2.057 -8.378 -11.011 1.00 96.38 117 GLN A O 1
ATOM 923 N N . THR A 1 118 ? -1.997 -10.623 -10.948 1.00 96.50 118 THR A N 1
ATOM 924 C CA . THR A 1 118 ? -3.098 -10.777 -9.984 1.00 96.50 118 THR A CA 1
ATOM 925 C C . THR A 1 118 ? -2.825 -10.050 -8.659 1.00 96.50 118 THR A C 1
ATOM 927 O O . THR A 1 118 ? -3.631 -9.192 -8.299 1.00 96.50 118 THR A O 1
ATOM 930 N N . PRO A 1 119 ? -1.693 -10.278 -7.955 1.00 96.00 119 PRO A N 1
ATOM 931 C CA . PRO A 1 119 ? -1.368 -9.509 -6.753 1.00 96.00 119 PRO A CA 1
ATOM 932 C C . PRO A 1 119 ? -1.356 -7.993 -6.974 1.00 96.00 119 PRO A C 1
ATOM 934 O O . PRO A 1 119 ? -1.923 -7.261 -6.169 1.00 96.00 119 PRO A O 1
ATOM 937 N N . LEU A 1 120 ? -0.764 -7.514 -8.075 1.00 97.44 120 LEU A N 1
ATOM 938 C CA . LEU A 1 120 ? -0.692 -6.082 -8.378 1.00 97.44 120 LEU A CA 1
ATOM 939 C C . LEU A 1 120 ? -2.071 -5.466 -8.635 1.00 97.44 120 LEU A C 1
ATOM 941 O O . LEU A 1 120 ? -2.354 -4.377 -8.144 1.00 97.44 120 LEU A O 1
ATOM 945 N N . ARG A 1 121 ? -2.948 -6.165 -9.363 1.00 97.75 121 ARG A N 1
ATOM 946 C CA . ARG A 1 121 ? -4.332 -5.726 -9.600 1.00 97.75 121 ARG A CA 1
ATOM 947 C C . ARG A 1 121 ? -5.124 -5.637 -8.299 1.00 97.75 121 ARG A C 1
ATOM 949 O O . ARG A 1 121 ? -5.806 -4.646 -8.073 1.00 97.75 121 ARG A O 1
ATOM 956 N N . LEU A 1 122 ? -4.994 -6.629 -7.420 1.00 97.50 122 LEU A N 1
ATOM 957 C CA . LEU A 1 122 ? -5.682 -6.621 -6.127 1.00 97.50 122 LEU A CA 1
ATOM 958 C C . LEU A 1 122 ? -5.121 -5.548 -5.179 1.00 97.50 122 LEU A C 1
ATOM 960 O O . LEU A 1 122 ? -5.885 -4.928 -4.448 1.00 97.50 122 LEU A O 1
ATOM 964 N N . GLN A 1 123 ? -3.815 -5.268 -5.211 1.00 96.75 123 GLN A N 1
ATOM 965 C CA . GLN A 1 123 ? -3.227 -4.139 -4.476 1.00 96.75 123 GLN A CA 1
ATOM 966 C C . GLN A 1 123 ? -3.723 -2.785 -5.005 1.00 96.75 123 GLN A C 1
ATOM 968 O O . GLN A 1 123 ? -4.015 -1.886 -4.217 1.00 96.75 123 GLN A O 1
ATOM 973 N N . LEU A 1 124 ? -3.867 -2.642 -6.327 1.00 97.69 124 LEU A N 1
ATOM 974 C CA . LEU A 1 124 ? -4.467 -1.459 -6.943 1.00 97.69 124 LEU A CA 1
ATOM 975 C C . LEU A 1 124 ? -5.933 -1.292 -6.511 1.00 97.69 124 LEU A C 1
ATOM 977 O O . LEU A 1 124 ? -6.328 -0.200 -6.106 1.00 97.69 124 LEU A O 1
ATOM 981 N N . ALA A 1 125 ? -6.716 -2.374 -6.528 1.00 98.06 125 ALA A N 1
ATOM 982 C CA . ALA A 1 125 ? -8.102 -2.371 -6.065 1.00 98.06 125 ALA A CA 1
ATOM 983 C C . ALA A 1 125 ? -8.217 -1.995 -4.576 1.00 98.06 125 ALA A C 1
ATOM 985 O O . ALA A 1 125 ? -9.047 -1.161 -4.222 1.00 98.06 125 ALA A O 1
ATOM 986 N N . ALA A 1 126 ? -7.344 -2.526 -3.709 1.00 97.88 126 ALA A N 1
ATOM 987 C CA . ALA A 1 126 ? -7.281 -2.116 -2.304 1.00 97.88 126 ALA A CA 1
ATOM 988 C C . ALA A 1 126 ? -7.038 -0.609 -2.162 1.00 97.88 126 ALA A C 1
ATOM 990 O O . ALA A 1 126 ? -7.747 0.066 -1.420 1.00 97.88 126 ALA A O 1
ATOM 991 N N . SER A 1 127 ? -6.085 -0.066 -2.924 1.00 97.19 127 SER A N 1
ATOM 992 C CA . SER A 1 127 ? -5.782 1.364 -2.902 1.00 97.19 127 SER A CA 1
ATOM 993 C C . SER A 1 127 ? -6.961 2.232 -3.363 1.00 97.19 127 SER A C 1
ATOM 995 O O . SER A 1 127 ? -7.179 3.315 -2.823 1.00 97.19 127 SER A O 1
ATOM 997 N N . MET A 1 128 ? -7.765 1.760 -4.319 1.00 97.56 128 MET A N 1
ATOM 998 C CA . MET A 1 128 ? -9.005 2.436 -4.716 1.00 97.56 128 MET A CA 1
ATOM 999 C C . MET A 1 128 ? -10.045 2.423 -3.599 1.00 97.56 128 MET A C 1
ATOM 1001 O O . MET A 1 128 ? -10.639 3.463 -3.319 1.00 97.56 128 MET A O 1
ATOM 1005 N N . VAL A 1 129 ? -10.228 1.286 -2.922 1.00 98.12 129 VAL A N 1
ATOM 1006 C CA . VAL A 1 129 ? -11.118 1.189 -1.755 1.00 98.12 129 VAL A CA 1
ATOM 1007 C C . VAL A 1 129 ? -10.671 2.153 -0.655 1.00 98.12 129 VAL A C 1
ATOM 1009 O O . VAL A 1 129 ? -11.495 2.901 -0.140 1.00 98.12 129 VAL A O 1
ATOM 1012 N N . HIS A 1 130 ? -9.368 2.240 -0.361 1.00 97.81 130 HIS A N 1
ATOM 1013 C CA . HIS A 1 130 ? -8.814 3.208 0.604 1.00 97.81 130 HIS A CA 1
ATOM 1014 C C . HIS A 1 130 ? -9.164 4.663 0.280 1.00 97.81 130 HIS A C 1
ATOM 1016 O O . HIS A 1 130 ? -9.207 5.506 1.172 1.00 97.81 130 HIS A O 1
ATOM 1022 N N . ARG A 1 131 ? -9.403 4.966 -0.997 1.00 95.81 131 ARG A N 1
ATOM 1023 C CA . ARG A 1 131 ? -9.740 6.300 -1.503 1.00 95.81 131 ARG A CA 1
ATOM 1024 C C . ARG A 1 131 ? -11.249 6.524 -1.656 1.00 95.81 131 ARG A C 1
ATOM 1026 O O . ARG A 1 131 ? -11.639 7.567 -2.168 1.00 95.81 131 ARG A O 1
ATOM 1033 N N . GLY A 1 132 ? -12.087 5.564 -1.255 1.00 96.75 132 GLY A N 1
ATOM 1034 C CA . GLY A 1 132 ? -13.543 5.623 -1.426 1.00 96.75 132 GLY A CA 1
ATOM 1035 C C . GLY A 1 132 ? -14.013 5.364 -2.862 1.00 96.75 132 GLY A C 1
ATOM 1036 O O . GLY A 1 132 ? -15.150 5.673 -3.208 1.00 96.75 132 GLY A O 1
ATOM 1037 N N . LEU A 1 133 ? -13.156 4.793 -3.714 1.00 96.38 133 LEU A N 1
ATOM 1038 C CA . LEU A 1 133 ? -13.420 4.526 -5.131 1.00 96.38 133 LEU A CA 1
ATOM 1039 C C . LEU A 1 133 ? -13.845 3.067 -5.370 1.00 96.38 133 LEU A C 1
ATOM 1041 O O . LEU A 1 133 ? -13.405 2.433 -6.330 1.00 96.38 133 LEU A O 1
ATOM 1045 N N . SER A 1 134 ? -14.693 2.517 -4.499 1.00 95.94 134 SER A N 1
ATOM 1046 C CA . SER A 1 134 ? -15.118 1.107 -4.550 1.00 95.94 134 SER A CA 1
ATOM 1047 C C . SER A 1 134 ? -15.753 0.715 -5.890 1.00 95.94 134 SER A C 1
ATOM 1049 O O . SER A 1 134 ? -15.467 -0.360 -6.406 1.00 95.94 134 SER A O 1
ATOM 1051 N N . GLU A 1 135 ? -16.516 1.617 -6.514 1.00 94.56 135 GLU A N 1
ATOM 1052 C CA . GLU A 1 135 ? -17.109 1.410 -7.848 1.00 94.56 135 GLU A CA 1
ATOM 1053 C C . GLU A 1 135 ? -16.049 1.233 -8.950 1.00 94.56 135 GLU A C 1
ATOM 1055 O O . GLU A 1 135 ? -16.253 0.506 -9.917 1.00 94.56 135 GLU A O 1
ATOM 1060 N N . ARG A 1 136 ? -14.882 1.880 -8.809 1.00 94.44 136 ARG A N 1
ATOM 1061 C CA . ARG A 1 136 ? -13.744 1.711 -9.729 1.00 94.44 136 ARG A CA 1
ATOM 1062 C C . ARG A 1 136 ? -12.954 0.437 -9.432 1.00 94.44 136 ARG A C 1
ATOM 1064 O O . ARG A 1 136 ? -12.359 -0.131 -10.343 1.00 94.44 136 ARG A O 1
ATOM 1071 N N . ALA A 1 137 ? -12.946 -0.001 -8.174 1.00 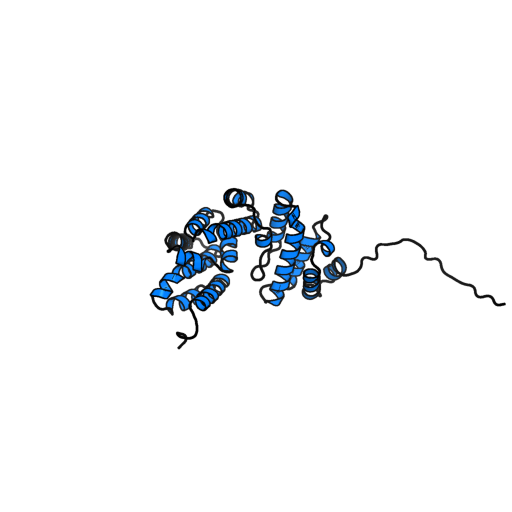96.75 137 ALA A N 1
ATOM 1072 C CA . ALA A 1 137 ? -12.301 -1.241 -7.759 1.00 96.75 137 ALA A CA 1
ATOM 1073 C C . ALA A 1 137 ? -13.090 -2.480 -8.214 1.00 96.75 137 ALA A C 1
ATOM 1075 O O . ALA A 1 137 ? -12.474 -3.488 -8.558 1.00 96.75 137 ALA A O 1
ATOM 1076 N N . ALA A 1 138 ? -14.426 -2.402 -8.247 1.00 96.19 138 ALA A N 1
ATOM 1077 C CA . ALA A 1 138 ? -15.305 -3.538 -8.522 1.00 96.19 138 ALA A CA 1
ATOM 1078 C C . ALA A 1 138 ? -14.967 -4.290 -9.827 1.00 96.19 138 ALA A C 1
ATOM 1080 O O . ALA A 1 138 ? -14.723 -5.493 -9.733 1.00 96.19 138 ALA A O 1
ATOM 1081 N N . PRO A 1 139 ? -14.789 -3.643 -10.999 1.00 95.94 139 PRO A N 1
ATOM 1082 C CA . PRO A 1 139 ? -14.425 -4.360 -12.226 1.00 95.94 139 PRO A CA 1
ATOM 1083 C C . PRO A 1 139 ? -13.088 -5.110 -12.128 1.00 95.94 139 PRO A C 1
ATOM 1085 O O . PRO A 1 139 ? -12.929 -6.195 -12.685 1.00 95.94 139 PRO A O 1
ATOM 1088 N N . ILE A 1 140 ? -12.114 -4.558 -11.394 1.00 96.81 140 ILE A N 1
ATOM 1089 C CA . ILE A 1 140 ? -10.807 -5.201 -11.192 1.00 96.81 140 ILE A CA 1
ATOM 1090 C C . ILE A 1 140 ? -10.969 -6.456 -10.330 1.00 96.81 140 ILE A C 1
ATOM 1092 O O . ILE A 1 140 ? -10.352 -7.481 -10.624 1.00 96.81 140 ILE A O 1
ATOM 1096 N N . ILE A 1 141 ? -11.784 -6.374 -9.278 1.00 96.75 141 ILE A N 1
ATOM 1097 C CA . ILE A 1 141 ? -12.065 -7.474 -8.348 1.00 96.75 141 ILE A CA 1
ATOM 1098 C C . ILE A 1 141 ? -12.869 -8.573 -9.053 1.00 96.75 141 ILE A C 1
ATOM 1100 O O . ILE A 1 141 ? -12.528 -9.745 -8.930 1.00 96.75 141 ILE A O 1
ATOM 1104 N N . GLU A 1 142 ? -13.871 -8.210 -9.854 1.00 96.25 142 GLU A N 1
ATOM 1105 C CA . GLU A 1 142 ? -14.661 -9.154 -10.655 1.00 96.25 142 GLU A CA 1
ATOM 1106 C C . GLU A 1 142 ? -13.791 -9.945 -11.642 1.00 96.25 142 GLU A C 1
ATOM 1108 O O . GLU A 1 142 ? -13.932 -11.163 -11.748 1.00 96.25 142 GLU A O 1
ATOM 1113 N N . GLU A 1 143 ? -12.855 -9.282 -12.331 1.00 95.81 143 GLU A N 1
ATOM 1114 C CA . GLU A 1 143 ? -11.945 -9.951 -13.270 1.00 95.81 143 GLU A CA 1
ATOM 1115 C C . GLU A 1 143 ? -10.867 -10.784 -12.551 1.00 95.81 143 GLU A C 1
ATOM 1117 O O . GLU A 1 143 ? -10.452 -11.836 -13.038 1.00 95.81 143 GLU A O 1
ATOM 1122 N N . THR A 1 144 ? -10.363 -10.303 -11.411 1.00 95.81 144 THR A N 1
ATOM 1123 C CA . THR A 1 144 ? -9.132 -10.830 -10.795 1.00 95.81 144 THR A CA 1
ATOM 1124 C C . THR A 1 144 ? -9.388 -11.843 -9.678 1.00 95.81 144 THR A C 1
ATOM 1126 O O . THR A 1 144 ? -8.538 -12.702 -9.427 1.00 95.81 144 THR A O 1
ATOM 1129 N N . GLY A 1 145 ? -10.535 -11.757 -9.007 1.00 94.00 145 GLY A N 1
ATOM 1130 C CA . GLY A 1 145 ? -10.885 -12.550 -7.833 1.00 94.00 145 GLY A CA 1
ATOM 1131 C C . GLY A 1 145 ? -11.056 -11.710 -6.560 1.00 94.00 145 GLY A C 1
ATOM 1132 O O . GLY A 1 145 ? -10.825 -10.499 -6.567 1.00 94.00 145 GLY A O 1
ATOM 1133 N N . PRO A 1 146 ? -11.463 -12.348 -5.447 1.00 93.25 146 PRO A N 1
ATOM 1134 C CA . PRO A 1 146 ? -11.833 -11.653 -4.218 1.00 93.25 146 PRO A CA 1
ATOM 1135 C C . PRO A 1 146 ? -10.666 -10.846 -3.646 1.00 93.25 146 PRO A C 1
ATOM 1137 O O . PRO A 1 146 ? -9.527 -11.318 -3.607 1.00 93.25 146 PRO A O 1
ATOM 1140 N N . LEU A 1 147 ? -10.966 -9.637 -3.169 1.00 96.25 147 LEU A N 1
ATOM 1141 C CA . LEU A 1 147 ? -9.990 -8.744 -2.557 1.00 96.25 147 LEU A CA 1
ATOM 1142 C C . LEU A 1 147 ? -9.637 -9.218 -1.137 1.00 96.25 147 LEU A C 1
ATOM 1144 O O . LEU A 1 147 ? -10.491 -9.141 -0.256 1.00 96.25 147 LEU A O 1
ATOM 1148 N N . PRO A 1 148 ? -8.395 -9.662 -0.864 1.00 94.94 148 PRO A N 1
ATOM 1149 C CA . PRO A 1 148 ? -8.036 -10.130 0.466 1.00 94.94 148 PRO A CA 1
ATOM 1150 C C . PRO A 1 148 ? -8.046 -8.978 1.471 1.00 94.94 148 PRO A C 1
ATOM 1152 O O . PRO A 1 148 ? -7.413 -7.943 1.239 1.00 94.94 148 PRO A O 1
ATOM 1155 N N . PHE A 1 149 ? -8.656 -9.187 2.641 1.00 94.50 149 PHE A N 1
ATOM 1156 C CA . PHE A 1 149 ? -8.669 -8.184 3.712 1.00 94.50 149 PHE A CA 1
ATOM 1157 C C . PHE A 1 149 ? -7.253 -7.734 4.121 1.00 94.50 149 PHE A C 1
ATOM 1159 O O . PHE A 1 149 ? -7.052 -6.599 4.547 1.00 94.50 149 PHE A O 1
ATOM 1166 N N . SER A 1 150 ? -6.244 -8.598 3.954 1.00 94.12 150 SER A N 1
ATOM 1167 C CA . SER A 1 150 ? -4.844 -8.279 4.246 1.00 94.12 150 SER A CA 1
ATOM 1168 C C . SER A 1 150 ? -4.276 -7.173 3.356 1.00 94.12 150 SER A C 1
ATOM 1170 O O . SER A 1 150 ? -3.353 -6.487 3.778 1.00 94.12 150 SER A O 1
ATOM 1172 N N . TYR A 1 151 ? -4.794 -6.995 2.136 1.00 95.12 151 TYR A N 1
ATOM 1173 C CA . TYR A 1 151 ? -4.409 -5.872 1.272 1.00 95.12 151 TYR A CA 1
ATOM 1174 C C . TYR A 1 151 ? -5.131 -4.585 1.667 1.00 95.12 151 TYR A C 1
ATOM 1176 O O . TYR A 1 151 ? -4.583 -3.498 1.497 1.00 95.12 151 TYR A O 1
ATOM 1184 N N . LEU A 1 152 ? -6.324 -4.702 2.254 1.00 97.00 152 LEU A N 1
ATOM 1185 C CA . LEU A 1 152 ? -7.037 -3.563 2.815 1.00 97.00 152 LEU A CA 1
ATOM 1186 C C . LEU A 1 152 ? -6.403 -3.076 4.120 1.00 97.00 152 LEU A C 1
ATOM 1188 O O . LEU A 1 152 ? -6.404 -1.879 4.358 1.00 97.00 152 LEU A O 1
ATOM 1192 N N . ALA A 1 153 ? -5.827 -3.955 4.943 1.00 96.38 153 ALA A N 1
ATOM 1193 C CA . ALA A 1 153 ? -5.334 -3.648 6.294 1.00 96.38 153 ALA A CA 1
ATOM 1194 C C . ALA A 1 153 ? -4.052 -2.782 6.371 1.00 96.38 153 ALA A C 1
ATOM 1196 O O . ALA A 1 153 ? -3.433 -2.677 7.436 1.00 96.38 153 ALA A O 1
ATOM 1197 N N . GLY A 1 154 ? -3.608 -2.190 5.260 1.00 93.06 154 GLY A N 1
ATOM 1198 C CA . GLY A 1 154 ? -2.338 -1.468 5.184 1.00 93.06 154 GLY A CA 1
ATOM 1199 C C . GLY A 1 154 ? -1.128 -2.373 5.443 1.00 93.06 154 GLY A C 1
ATOM 1200 O O . GLY A 1 154 ? -1.200 -3.599 5.360 1.00 93.06 154 GLY A O 1
ATOM 1201 N N . SER A 1 155 ? 0.015 -1.769 5.756 1.00 92.56 155 SER A N 1
ATOM 1202 C CA . SER A 1 155 ? 1.267 -2.486 6.020 1.00 92.56 155 SER A CA 1
ATOM 1203 C C . SER A 1 155 ? 2.068 -1.841 7.149 1.00 92.56 155 SER A C 1
ATOM 1205 O O . SER A 1 155 ? 1.730 -0.771 7.644 1.00 92.56 155 SER A O 1
ATOM 1207 N N . LEU A 1 156 ? 3.164 -2.487 7.547 1.00 91.38 156 LEU A N 1
ATOM 1208 C CA . LEU A 1 156 ? 4.073 -1.967 8.573 1.00 91.38 156 LEU A CA 1
ATOM 1209 C C . LEU A 1 156 ? 4.776 -0.674 8.129 1.00 91.38 156 LEU A C 1
ATOM 1211 O O . LEU A 1 156 ? 5.114 0.161 8.965 1.00 91.38 156 LEU A O 1
ATOM 1215 N N . GLN A 1 157 ? 5.021 -0.526 6.825 1.00 89.38 157 GLN A N 1
ATOM 1216 C CA . GLN A 1 157 ? 5.629 0.663 6.222 1.00 89.38 157 GLN A CA 1
ATOM 1217 C C . GLN A 1 157 ? 4.584 1.734 5.888 1.00 89.38 157 GLN A C 1
ATOM 1219 O O . GLN A 1 157 ? 4.885 2.921 5.951 1.00 89.38 157 GLN A O 1
ATOM 1224 N N . HIS A 1 158 ? 3.356 1.312 5.579 1.00 91.50 158 HIS A N 1
ATOM 1225 C CA . HIS A 1 158 ? 2.241 2.182 5.205 1.00 91.50 158 HIS A CA 1
ATOM 1226 C C . HIS A 1 158 ? 0.988 1.785 5.988 1.00 91.50 158 HIS A C 1
ATOM 1228 O O . HIS A 1 158 ? 0.132 1.072 5.447 1.00 91.50 158 HIS A O 1
ATOM 1234 N N . PRO A 1 159 ? 0.884 2.165 7.272 1.00 94.06 159 PRO A N 1
ATOM 1235 C CA . PRO A 1 159 ? -0.362 1.993 7.999 1.00 94.06 159 PRO A CA 1
ATOM 1236 C C . PRO A 1 159 ? -1.459 2.849 7.357 1.00 94.06 159 PRO A C 1
ATOM 1238 O O . PRO A 1 159 ? -1.174 3.840 6.680 1.00 94.06 159 PRO A O 1
ATOM 1241 N N . LEU A 1 160 ? -2.719 2.454 7.543 1.00 96.50 160 LEU A N 1
ATOM 1242 C CA . LEU A 1 160 ? -3.840 3.214 6.994 1.00 96.50 160 LEU A CA 1
ATOM 1243 C C . LEU A 1 160 ? -3.942 4.597 7.640 1.00 96.50 160 LEU A C 1
ATOM 1245 O O . LEU A 1 160 ? -3.637 4.771 8.817 1.00 96.50 160 LEU A O 1
ATOM 1249 N N . SER A 1 161 ? -4.443 5.567 6.878 1.00 95.88 161 SER A N 1
ATOM 1250 C CA . SER A 1 161 ? -5.004 6.790 7.448 1.00 95.88 161 SER A CA 1
ATOM 1251 C C . SER A 1 161 ? -6.393 6.517 8.036 1.00 95.88 161 SER A C 1
ATOM 1253 O O . SER A 1 161 ? -7.053 5.537 7.683 1.00 95.88 161 SER A O 1
ATOM 1255 N N . VAL A 1 162 ? -6.888 7.435 8.869 1.00 96.75 162 VAL A N 1
ATOM 1256 C CA . VAL A 1 162 ? -8.275 7.415 9.368 1.00 96.75 162 VAL A CA 1
ATOM 1257 C C . VAL A 1 162 ? -9.293 7.317 8.228 1.00 96.75 162 VAL A C 1
ATOM 1259 O O . VAL A 1 162 ? -10.225 6.517 8.300 1.00 96.75 162 VAL A O 1
ATOM 1262 N N . SER A 1 163 ? -9.113 8.096 7.157 1.00 97.00 163 SER A N 1
ATOM 1263 C CA . SER A 1 163 ? -10.009 8.059 5.996 1.00 97.00 163 SER A CA 1
ATOM 1264 C C . SER A 1 163 ? -9.991 6.696 5.303 1.00 97.00 163 SER A C 1
ATOM 1266 O O . SER A 1 163 ? -11.052 6.131 5.046 1.00 97.00 163 SER A O 1
ATOM 1268 N N . ALA A 1 164 ? -8.803 6.131 5.074 1.00 97.31 164 ALA A N 1
ATOM 1269 C CA . ALA A 1 164 ? -8.656 4.828 4.438 1.00 97.31 164 ALA A CA 1
ATOM 1270 C C . ALA A 1 164 ? -9.246 3.698 5.289 1.00 97.31 164 ALA A C 1
ATOM 1272 O O . ALA A 1 164 ? -9.871 2.786 4.744 1.00 97.31 164 ALA A O 1
ATOM 1273 N N . LEU A 1 165 ? -9.100 3.768 6.618 1.00 97.25 165 LEU A N 1
ATOM 1274 C CA . LEU A 1 165 ? -9.739 2.835 7.543 1.00 97.25 165 LEU A CA 1
ATOM 1275 C C . LEU A 1 165 ? -11.267 2.897 7.417 1.00 97.25 165 LEU A C 1
ATOM 1277 O O . LEU A 1 165 ? -11.898 1.861 7.220 1.00 97.25 165 LEU A O 1
ATOM 1281 N N . ARG A 1 166 ? -11.862 4.096 7.463 1.00 96.81 166 ARG A N 1
ATOM 1282 C CA . ARG A 1 166 ? -13.322 4.277 7.350 1.00 96.81 166 ARG A CA 1
ATOM 1283 C C . ARG A 1 166 ? -13.873 3.733 6.032 1.00 96.81 166 ARG A C 1
ATOM 1285 O O . ARG A 1 166 ? -14.851 2.985 6.048 1.00 96.81 166 ARG A O 1
ATOM 1292 N N . GLU A 1 167 ? -13.234 4.050 4.908 1.00 97.88 167 GLU A N 1
ATOM 1293 C CA . GLU A 1 167 ? -13.677 3.549 3.599 1.00 97.88 167 GLU A CA 1
ATOM 1294 C C . GLU A 1 167 ? -13.506 2.028 3.473 1.00 97.88 167 GLU A C 1
ATOM 1296 O O . GLU A 1 167 ? -14.386 1.348 2.944 1.00 97.88 167 GLU A O 1
ATOM 1301 N N . SER A 1 168 ? -12.440 1.461 4.046 1.00 97.50 168 SER A N 1
ATOM 1302 C CA . SER A 1 168 ? -12.244 0.004 4.083 1.00 97.50 168 SER A CA 1
ATOM 1303 C C . SER A 1 168 ? -13.303 -0.705 4.926 1.00 97.50 168 SER A C 1
ATOM 1305 O O . SER A 1 168 ? -13.836 -1.727 4.501 1.00 97.50 168 SER A O 1
ATOM 1307 N N . ILE A 1 169 ? -13.653 -0.158 6.097 1.00 95.88 169 ILE A N 1
ATOM 1308 C CA . ILE A 1 169 ? -14.731 -0.696 6.942 1.00 95.88 169 ILE A CA 1
ATOM 1309 C C . ILE A 1 169 ? -16.059 -0.648 6.189 1.00 95.88 169 ILE A C 1
ATOM 1311 O O . ILE A 1 169 ? -16.796 -1.633 6.167 1.00 95.88 169 ILE A O 1
ATOM 1315 N N . LYS A 1 170 ? -16.362 0.484 5.545 1.00 95.94 170 LYS A N 1
ATOM 1316 C CA . LYS A 1 170 ? -17.575 0.651 4.740 1.00 95.94 170 LYS A CA 1
ATOM 1317 C C . LYS A 1 170 ? -17.648 -0.380 3.613 1.00 95.94 170 LYS A C 1
ATOM 1319 O O . LYS A 1 170 ? -18.710 -0.958 3.407 1.00 95.94 170 LYS A O 1
ATOM 1324 N N . TYR A 1 171 ? -16.537 -0.626 2.919 1.00 97.25 171 TYR A N 1
ATOM 1325 C CA . TYR A 1 171 ? -16.446 -1.650 1.880 1.00 97.25 171 TYR A CA 1
ATOM 1326 C C . TYR A 1 171 ? -16.668 -3.065 2.434 1.00 97.25 171 TYR A C 1
ATOM 1328 O O . TYR A 1 171 ? -17.485 -3.812 1.897 1.00 97.25 171 TYR A O 1
ATOM 1336 N N . LEU A 1 172 ? -15.994 -3.431 3.529 1.00 95.62 172 LEU A N 1
ATOM 1337 C CA . LEU A 1 172 ? -16.120 -4.763 4.128 1.00 95.62 172 LEU A CA 1
ATOM 1338 C C . LEU A 1 172 ? -17.534 -5.020 4.645 1.00 95.62 172 L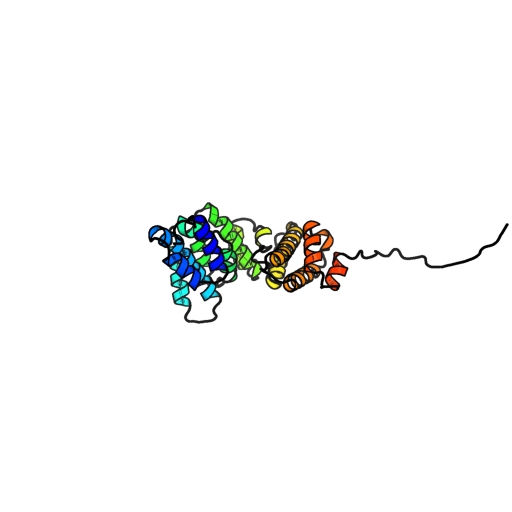EU A C 1
ATOM 1340 O O . LEU A 1 172 ? -18.086 -6.085 4.407 1.00 95.62 172 LEU A O 1
ATOM 1344 N N . LYS A 1 173 ? -18.187 -4.033 5.262 1.00 94.38 173 LYS A N 1
ATOM 1345 C CA . LYS A 1 173 ? -19.582 -4.181 5.705 1.00 94.38 173 LYS A CA 1
ATOM 1346 C C . LYS A 1 173 ? -20.547 -4.543 4.576 1.00 94.38 173 LYS A C 1
ATOM 1348 O O . LYS A 1 173 ? -21.535 -5.222 4.838 1.00 94.38 173 LYS A O 1
ATOM 1353 N N . SER A 1 174 ? -20.294 -4.077 3.353 1.00 94.00 174 SER A N 1
ATOM 1354 C CA . SER A 1 174 ? -21.161 -4.344 2.201 1.00 94.00 174 SER A CA 1
ATOM 1355 C C . SER A 1 174 ? -20.758 -5.571 1.383 1.00 94.00 174 SER A C 1
ATOM 1357 O O . SER A 1 174 ? -21.628 -6.143 0.732 1.00 94.00 174 SER A O 1
ATOM 1359 N N . HIS A 1 175 ? -19.490 -5.992 1.420 1.00 94.00 175 HIS A N 1
ATOM 1360 C CA . HIS A 1 175 ? -18.978 -7.046 0.532 1.00 94.00 175 HIS A CA 1
ATOM 1361 C C . HIS A 1 175 ? -18.401 -8.264 1.259 1.00 94.00 175 HIS A C 1
ATOM 1363 O O . HIS A 1 175 ? -18.391 -9.352 0.692 1.00 94.00 175 HIS A O 1
ATOM 1369 N N . ASP A 1 176 ? -17.901 -8.097 2.483 1.00 92.94 176 ASP A N 1
ATOM 1370 C CA . ASP A 1 176 ? -17.173 -9.132 3.218 1.00 92.94 176 ASP A CA 1
ATOM 1371 C C . ASP A 1 176 ? -17.197 -8.871 4.737 1.00 92.94 176 ASP A C 1
ATOM 1373 O O . ASP A 1 176 ? -16.193 -8.538 5.378 1.00 92.94 176 ASP A O 1
ATOM 1377 N N . LEU A 1 177 ? -18.397 -8.967 5.319 1.00 92.50 177 LEU A N 1
ATOM 1378 C CA . LEU A 1 177 ? -18.610 -8.696 6.742 1.00 92.50 177 LEU A CA 1
ATOM 1379 C C . LEU A 1 177 ? -17.904 -9.730 7.635 1.00 92.50 177 LEU A C 1
ATOM 1381 O O . LEU A 1 177 ? -17.493 -9.400 8.747 1.00 92.50 177 LEU A O 1
ATOM 1385 N N . GLU A 1 178 ? -17.738 -10.961 7.144 1.00 93.19 178 GLU A N 1
ATOM 1386 C CA . GLU A 1 178 ? -17.094 -12.064 7.866 1.00 93.19 178 GLU A CA 1
ATOM 1387 C C . GLU A 1 178 ? -15.638 -11.738 8.227 1.00 93.19 178 GLU A C 1
ATOM 1389 O O . GLU A 1 178 ? -15.201 -12.018 9.344 1.00 93.19 178 GLU A O 1
ATOM 1394 N N . HIS A 1 179 ? -14.898 -11.084 7.326 1.00 94.50 179 HIS A N 1
ATOM 1395 C CA . HIS A 1 179 ? -13.490 -10.751 7.550 1.00 94.50 179 HIS A CA 1
ATOM 1396 C C . HIS A 1 179 ? -13.260 -9.391 8.225 1.00 94.50 179 HIS A C 1
ATOM 1398 O O . HIS A 1 179 ? -12.109 -9.043 8.509 1.00 94.50 179 HIS A O 1
ATOM 1404 N N . LEU A 1 180 ? -14.314 -8.630 8.546 1.00 94.00 180 LEU A N 1
ATOM 1405 C CA . LEU A 1 180 ? -14.191 -7.335 9.225 1.00 94.00 180 LEU A CA 1
ATOM 1406 C C . LEU A 1 180 ? -13.405 -7.417 10.556 1.00 94.00 180 LEU A C 1
ATOM 1408 O O . LEU A 1 180 ? -12.493 -6.606 10.739 1.00 94.00 180 LEU A O 1
ATOM 1412 N N . PRO A 1 181 ? -13.641 -8.396 11.456 1.00 93.25 181 PRO A N 1
ATOM 1413 C CA . PRO A 1 181 ? -12.826 -8.581 12.662 1.00 93.25 181 PRO A CA 1
ATOM 1414 C C . PRO A 1 181 ? -11.327 -8.746 12.377 1.00 93.25 181 PRO A C 1
ATOM 1416 O O . PRO A 1 181 ? -10.490 -8.074 12.984 1.00 93.25 181 PRO A O 1
ATOM 1419 N N . ALA A 1 182 ? -10.985 -9.617 11.423 1.00 94.94 182 ALA A N 1
ATOM 1420 C CA . ALA A 1 182 ? -9.601 -9.919 11.068 1.00 94.94 182 ALA A CA 1
ATOM 1421 C C . ALA A 1 182 ? -8.904 -8.718 10.413 1.00 94.94 182 ALA A C 1
ATOM 1423 O O . ALA A 1 182 ? -7.719 -8.476 10.652 1.00 94.94 182 ALA A O 1
ATOM 1424 N N . PHE A 1 183 ? -9.646 -7.939 9.624 1.00 96.44 183 PHE A N 1
ATOM 1425 C CA . PHE A 1 183 ? -9.186 -6.672 9.072 1.00 96.44 183 PHE A CA 1
ATOM 1426 C C . PHE A 1 183 ? -8.842 -5.656 10.167 1.00 96.44 183 PHE A C 1
ATOM 1428 O O . PHE A 1 183 ? -7.748 -5.091 10.127 1.00 96.44 183 PHE A O 1
ATOM 1435 N N . ILE A 1 184 ? -9.732 -5.442 11.145 1.00 95.75 184 ILE A N 1
ATOM 1436 C CA . ILE A 1 184 ? -9.502 -4.478 12.232 1.00 95.75 184 ILE A CA 1
ATOM 1437 C C . ILE A 1 184 ? -8.268 -4.877 13.051 1.00 95.75 184 ILE A C 1
ATOM 1439 O O . ILE A 1 184 ? -7.384 -4.043 13.255 1.00 95.75 184 ILE A O 1
ATOM 1443 N N . ASP A 1 185 ? -8.151 -6.152 13.443 1.00 95.75 185 ASP A N 1
ATOM 1444 C CA . ASP A 1 185 ? -6.961 -6.662 14.139 1.00 95.75 185 ASP A CA 1
ATOM 1445 C C . ASP A 1 185 ? -5.683 -6.418 13.324 1.00 95.75 185 ASP A C 1
ATOM 1447 O O . ASP A 1 185 ? -4.708 -5.859 13.834 1.00 95.75 185 ASP A O 1
ATOM 1451 N N . ALA A 1 186 ? -5.688 -6.794 12.041 1.00 96.94 186 ALA A N 1
ATOM 1452 C CA . ALA A 1 186 ? -4.527 -6.640 11.174 1.00 96.94 186 ALA A CA 1
ATOM 1453 C C . ALA A 1 186 ? -4.139 -5.166 10.983 1.00 96.94 186 ALA A C 1
ATOM 1455 O O . ALA A 1 186 ? -2.953 -4.844 11.065 1.00 96.94 186 ALA A O 1
ATOM 1456 N N . CYS A 1 187 ? -5.115 -4.279 10.781 1.00 96.94 187 CYS A N 1
ATOM 1457 C CA . CYS A 1 187 ? -4.897 -2.847 10.602 1.00 96.94 187 CYS A CA 1
ATOM 1458 C C . CYS A 1 187 ? -4.260 -2.221 11.848 1.00 96.94 187 CYS A C 1
ATOM 1460 O O . CYS A 1 187 ? -3.215 -1.570 11.759 1.00 96.94 187 CYS A O 1
ATOM 1462 N N . LEU A 1 188 ? -4.843 -2.465 13.024 1.00 96.56 188 LEU A N 1
ATOM 1463 C CA . LEU A 1 188 ? -4.344 -1.920 14.285 1.00 96.56 188 LEU A CA 1
ATOM 1464 C C . LEU A 1 188 ? -2.970 -2.494 14.651 1.00 96.56 188 LEU A C 1
ATOM 1466 O O . LEU A 1 188 ? -2.085 -1.760 15.098 1.00 96.56 188 LEU A O 1
ATOM 1470 N N . ARG A 1 189 ? -2.741 -3.787 14.393 1.00 96.50 189 ARG A N 1
ATOM 1471 C CA . ARG A 1 189 ? -1.425 -4.416 14.564 1.00 96.50 189 ARG A CA 1
ATOM 1472 C C . ARG A 1 189 ? -0.377 -3.795 13.646 1.00 96.50 189 ARG A C 1
ATOM 1474 O O . ARG A 1 189 ? 0.735 -3.524 14.101 1.00 96.50 189 ARG A O 1
ATOM 1481 N N . ASN A 1 190 ? -0.716 -3.575 12.376 1.00 96.88 190 ASN A N 1
ATOM 1482 C CA . ASN A 1 190 ? 0.190 -2.968 11.406 1.00 96.88 190 ASN A CA 1
ATOM 1483 C C . ASN A 1 190 ? 0.575 -1.546 11.825 1.00 96.88 190 ASN A C 1
ATOM 1485 O O . ASN A 1 190 ? 1.760 -1.216 11.825 1.00 96.88 190 ASN A O 1
ATOM 1489 N N . ALA A 1 191 ? -0.400 -0.746 12.263 1.00 96.50 191 ALA A N 1
ATOM 1490 C CA . ALA A 1 191 ? -0.174 0.605 12.766 1.00 96.50 191 ALA A CA 1
ATOM 1491 C C . ALA A 1 191 ? 0.720 0.622 14.018 1.00 96.50 191 ALA A C 1
ATOM 1493 O O . ALA A 1 191 ? 1.737 1.315 14.039 1.00 96.50 191 ALA A O 1
ATOM 1494 N N . ALA A 1 192 ? 0.428 -0.211 15.023 1.00 95.94 192 ALA A N 1
ATOM 1495 C CA . ALA A 1 192 ? 1.232 -0.275 16.246 1.00 95.94 192 ALA A CA 1
ATOM 1496 C C . ALA A 1 192 ? 2.684 -0.724 15.985 1.00 95.94 192 ALA A C 1
ATOM 1498 O O . ALA A 1 192 ? 3.634 -0.186 16.559 1.00 95.94 192 ALA A O 1
ATOM 1499 N N . MET A 1 193 ? 2.884 -1.689 15.084 1.00 95.62 193 MET A N 1
ATOM 1500 C CA . MET A 1 193 ? 4.222 -2.118 14.670 1.00 95.62 193 MET A CA 1
ATOM 1501 C C . MET A 1 193 ? 4.945 -1.068 13.816 1.00 95.62 193 MET A C 1
ATOM 1503 O O . MET A 1 193 ? 6.171 -0.983 13.871 1.00 95.62 193 MET A O 1
ATOM 1507 N N . SER A 1 194 ? 4.209 -0.257 13.054 1.00 93.75 194 SER A N 1
ATOM 1508 C CA . SER A 1 194 ? 4.773 0.844 12.271 1.00 93.75 194 SER A CA 1
ATOM 1509 C C . SER A 1 194 ? 5.455 1.886 13.164 1.00 93.75 194 SER A C 1
ATOM 1511 O O . SER A 1 194 ? 6.560 2.333 12.849 1.00 93.75 194 SER A O 1
ATOM 1513 N N . VAL A 1 195 ? 4.876 2.179 14.336 1.00 93.19 195 VAL A N 1
ATOM 1514 C CA . VAL A 1 195 ? 5.493 3.055 15.352 1.00 93.19 195 VAL A CA 1
ATOM 1515 C C . VAL A 1 195 ? 6.828 2.494 15.838 1.00 93.19 195 VAL A C 1
ATOM 1517 O O . VAL A 1 195 ? 7.827 3.209 15.872 1.00 93.19 195 VAL A O 1
ATOM 1520 N N . ARG A 1 196 ? 6.895 1.189 16.143 1.00 89.44 196 ARG A N 1
ATOM 1521 C CA . ARG A 1 196 ? 8.150 0.528 16.559 1.00 89.44 196 ARG A CA 1
ATOM 1522 C C . ARG A 1 196 ? 9.251 0.610 15.500 1.00 89.44 196 ARG A C 1
ATOM 1524 O O . ARG A 1 196 ? 10.428 0.630 15.847 1.00 89.44 196 ARG A O 1
ATOM 1531 N N . ASN A 1 197 ? 8.864 0.664 14.230 1.00 86.81 197 ASN A N 1
ATOM 1532 C CA . ASN A 1 197 ? 9.778 0.775 13.098 1.00 86.81 197 ASN A CA 1
ATOM 1533 C C . ASN A 1 197 ? 10.085 2.234 12.710 1.00 86.81 197 ASN A C 1
ATOM 1535 O O . ASN A 1 197 ? 10.829 2.455 11.757 1.00 86.81 197 ASN A O 1
ATOM 1539 N N . GLY A 1 198 ? 9.520 3.221 13.416 1.00 86.69 198 GLY A N 1
ATOM 1540 C CA . GLY A 1 198 ? 9.712 4.646 13.141 1.00 86.69 198 GLY A CA 1
ATOM 1541 C C . GLY A 1 198 ? 9.001 5.161 11.885 1.00 86.69 198 GLY A C 1
ATOM 1542 O O . GLY A 1 198 ? 9.355 6.232 11.401 1.00 86.69 198 GLY A O 1
ATOM 1543 N N . ALA A 1 199 ? 8.031 4.417 11.340 1.00 85.06 199 ALA A N 1
ATOM 1544 C CA . ALA A 1 199 ? 7.294 4.797 10.128 1.00 85.06 199 ALA A CA 1
ATOM 1545 C C . ALA A 1 199 ? 5.952 5.503 10.420 1.00 85.06 199 ALA A C 1
ATOM 1547 O O . ALA A 1 199 ? 5.321 6.032 9.508 1.00 85.06 199 ALA A O 1
ATOM 1548 N N . SER A 1 200 ? 5.519 5.532 11.683 1.00 90.56 200 SER A N 1
ATOM 1549 C CA . SER A 1 200 ? 4.287 6.189 12.133 1.00 90.56 200 SER A CA 1
ATOM 1550 C C . SER A 1 200 ? 4.444 6.728 13.558 1.00 90.56 200 SER A C 1
ATOM 1552 O O . SER A 1 200 ? 5.457 6.464 14.210 1.00 90.56 200 SER A O 1
ATOM 1554 N N . THR A 1 201 ? 3.455 7.479 14.044 1.00 93.00 201 THR A N 1
ATOM 1555 C CA . THR A 1 201 ? 3.462 8.086 15.384 1.00 93.00 201 THR A CA 1
ATOM 1556 C C . THR A 1 201 ? 2.449 7.418 16.314 1.00 93.00 201 THR A C 1
ATOM 1558 O O . THR A 1 201 ? 1.510 6.762 15.861 1.00 93.00 201 THR A O 1
ATOM 1561 N N . GLU A 1 202 ? 2.638 7.569 17.629 1.00 93.94 202 GLU A N 1
ATOM 1562 C CA . GLU A 1 202 ? 1.687 7.055 18.628 1.00 93.94 202 GLU A CA 1
ATOM 1563 C C . GLU A 1 202 ? 0.297 7.693 18.439 1.00 93.94 202 GLU A C 1
ATOM 1565 O O . GLU A 1 202 ? -0.716 7.004 18.544 1.00 93.94 202 GLU A O 1
ATOM 1570 N N . GLU A 1 203 ? 0.245 8.976 18.068 1.00 94.25 203 GLU A N 1
ATOM 1571 C CA . GLU A 1 203 ? -0.990 9.726 17.808 1.00 94.25 203 GLU A CA 1
ATOM 1572 C C . GLU A 1 203 ? -1.787 9.133 16.643 1.00 94.25 203 GLU A C 1
ATOM 1574 O O . GLU A 1 203 ? -2.992 8.932 16.768 1.00 94.25 203 GLU A O 1
ATOM 1579 N N . ALA A 1 204 ? -1.122 8.766 15.543 1.00 93.88 204 ALA A N 1
ATOM 1580 C CA . ALA A 1 204 ? -1.791 8.133 14.409 1.00 93.88 204 ALA A CA 1
ATOM 1581 C C . ALA A 1 204 ? -2.445 6.796 14.806 1.00 93.88 204 ALA A C 1
ATOM 1583 O O . ALA A 1 204 ? -3.542 6.471 14.354 1.00 93.88 204 ALA A O 1
ATOM 1584 N N . VAL A 1 205 ? -1.804 6.021 15.689 1.00 95.88 205 VAL A N 1
ATOM 1585 C CA . VAL A 1 205 ? -2.385 4.774 16.215 1.00 95.88 205 VAL A CA 1
ATOM 1586 C C . VAL A 1 205 ? -3.583 5.063 17.114 1.00 95.88 205 VAL A C 1
ATOM 1588 O O . VAL A 1 205 ? -4.587 4.361 17.017 1.00 95.88 205 VAL A O 1
ATOM 1591 N N . VAL A 1 206 ? -3.501 6.093 17.961 1.00 95.88 206 VAL A N 1
ATOM 1592 C CA . VAL A 1 206 ? -4.621 6.538 18.804 1.00 95.88 206 VAL A CA 1
ATOM 1593 C C . VAL A 1 206 ? -5.836 6.878 17.940 1.00 95.88 206 VAL A C 1
ATOM 1595 O O . VAL A 1 206 ? -6.904 6.323 18.182 1.00 95.88 206 VAL A O 1
ATOM 1598 N N . GLU A 1 207 ? -5.671 7.690 16.896 1.00 95.75 207 GLU A N 1
ATOM 1599 C CA . GLU A 1 207 ? -6.765 8.069 15.991 1.00 95.75 207 GLU A CA 1
ATOM 1600 C C . GLU A 1 207 ? -7.412 6.852 15.307 1.00 95.75 207 GLU A C 1
ATOM 1602 O O . GLU A 1 207 ? -8.637 6.752 15.223 1.00 95.75 207 GLU A O 1
ATOM 1607 N N . LEU A 1 208 ? -6.609 5.884 14.851 1.00 96.06 208 LEU A N 1
ATOM 1608 C CA . LEU A 1 208 ? -7.125 4.656 14.236 1.00 96.06 208 LEU A CA 1
ATOM 1609 C C . LEU A 1 208 ? -7.902 3.785 15.227 1.00 96.06 208 LEU A C 1
ATOM 1611 O O . LEU A 1 208 ? -8.934 3.218 14.867 1.00 96.06 208 LEU A O 1
ATOM 1615 N N . VAL A 1 209 ? -7.423 3.675 16.469 1.00 95.06 209 VAL A N 1
ATOM 1616 C CA . VAL A 1 209 ? -8.133 2.947 17.527 1.00 95.06 209 VAL A CA 1
ATOM 1617 C C . VAL A 1 209 ? -9.462 3.625 17.836 1.00 95.06 209 VAL A C 1
ATOM 1619 O O . VAL A 1 209 ? -10.466 2.932 17.954 1.00 95.06 209 VAL A O 1
ATOM 1622 N N . GLU A 1 210 ? -9.502 4.955 17.921 1.00 93.56 210 GLU A N 1
ATOM 1623 C CA . GLU A 1 210 ? -10.750 5.683 18.166 1.00 93.56 210 GLU A CA 1
ATOM 1624 C C . GLU A 1 210 ? -11.787 5.421 17.074 1.00 93.56 210 GLU A C 1
ATOM 1626 O O . GLU A 1 210 ? -12.925 5.086 17.392 1.00 93.56 210 GLU A O 1
ATOM 1631 N N . VAL A 1 211 ? -11.385 5.465 15.803 1.00 93.88 211 VAL A N 1
ATOM 1632 C CA . VAL A 1 211 ? -12.262 5.121 14.672 1.00 93.88 211 VAL A CA 1
ATOM 1633 C C . VAL A 1 211 ? -12.756 3.681 14.771 1.00 93.88 211 VAL A C 1
ATOM 1635 O O . VAL A 1 211 ? -13.929 3.412 14.538 1.00 93.88 211 VAL A O 1
ATOM 1638 N N . ALA A 1 212 ? -11.881 2.745 15.133 1.00 91.94 212 ALA A N 1
ATOM 1639 C CA . ALA A 1 212 ? -12.264 1.349 15.279 1.00 91.94 212 ALA A CA 1
ATOM 1640 C C . ALA A 1 212 ? -13.210 1.123 16.481 1.00 91.94 212 ALA A C 1
ATOM 1642 O O . ALA A 1 212 ? -14.010 0.195 16.453 1.00 91.94 212 ALA A O 1
ATOM 1643 N N . MET A 1 213 ? -13.153 1.976 17.512 1.00 89.81 213 MET A N 1
ATOM 1644 C CA . MET A 1 213 ? -14.082 1.970 18.652 1.00 89.81 213 MET A CA 1
ATOM 1645 C C . MET A 1 213 ? -15.433 2.628 18.349 1.00 89.81 213 MET A C 1
ATOM 1647 O O . MET A 1 213 ? -16.402 2.357 19.054 1.00 89.81 213 MET A O 1
ATOM 1651 N N . GLU A 1 214 ? -15.517 3.507 17.344 1.00 88.00 214 GLU A N 1
ATOM 1652 C CA . GLU A 1 214 ? -16.791 4.104 16.908 1.00 88.00 214 GLU A CA 1
ATOM 1653 C C . GLU A 1 214 ? -17.748 3.059 16.325 1.00 88.00 214 GLU A C 1
ATOM 1655 O O . GLU A 1 214 ? -18.942 3.325 16.193 1.00 88.00 214 GLU A O 1
ATOM 1660 N N . GLU A 1 215 ? -17.238 1.877 15.985 1.00 83.50 215 GLU A N 1
ATOM 1661 C CA . GLU A 1 215 ? -17.998 0.797 15.383 1.00 83.50 215 GLU A CA 1
ATOM 1662 C C . GLU A 1 215 ? -18.900 0.085 16.407 1.00 83.50 215 GLU A C 1
ATOM 1664 O O . GLU A 1 215 ? -18.427 -0.768 17.158 1.00 83.50 215 GLU A O 1
ATOM 1669 N N . PRO A 1 216 ? -20.223 0.369 16.445 1.00 68.50 216 PRO A N 1
ATOM 1670 C CA . PRO A 1 216 ? -21.075 0.006 17.585 1.00 68.50 216 PRO A CA 1
ATOM 1671 C C . PRO A 1 216 ? -21.283 -1.501 17.745 1.00 68.50 216 PRO A C 1
ATOM 1673 O O . PRO A 1 216 ? -21.657 -1.977 18.811 1.00 68.50 216 PRO A O 1
ATOM 1676 N N . SER A 1 217 ? -21.084 -2.250 16.664 1.00 66.06 217 SER A N 1
ATOM 1677 C CA . SER A 1 217 ? -21.200 -3.707 16.620 1.00 66.06 217 SER A CA 1
ATOM 1678 C C . SER A 1 217 ? -19.913 -4.436 17.022 1.00 66.06 217 SER A C 1
ATOM 1680 O O . SER A 1 217 ? -19.882 -5.661 16.969 1.00 66.06 217 SER A O 1
ATOM 1682 N N . LEU A 1 218 ? -18.836 -3.707 17.332 1.00 71.00 218 LEU A N 1
ATOM 1683 C CA . LEU A 1 218 ? -17.484 -4.240 17.456 1.00 71.00 218 LEU A CA 1
ATOM 1684 C C . LEU A 1 218 ? -16.897 -3.934 18.840 1.00 71.00 218 LEU A C 1
ATOM 1686 O O . LEU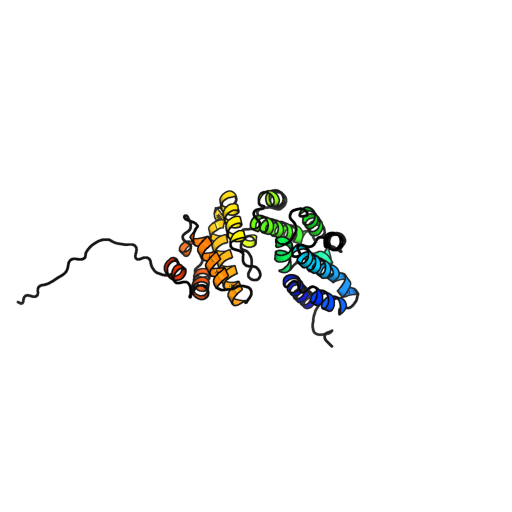 A 1 218 ? -16.424 -2.831 19.104 1.00 71.00 218 LEU A O 1
ATOM 1690 N N . GLU A 1 219 ? -16.834 -4.934 19.720 1.00 82.88 219 GLU A N 1
ATOM 1691 C CA . GLU A 1 219 ? -16.006 -4.831 20.923 1.00 82.88 219 GLU A CA 1
ATOM 1692 C C . GLU A 1 219 ? -14.543 -5.114 20.563 1.00 82.88 219 GLU A C 1
ATOM 1694 O O . GLU A 1 219 ? -14.129 -6.264 20.428 1.00 82.88 219 GLU A O 1
ATOM 1699 N N . LEU A 1 220 ? -13.716 -4.070 20.414 1.00 81.50 220 LEU A N 1
ATOM 1700 C CA . LEU A 1 220 ? -12.309 -4.216 19.995 1.00 81.50 220 LEU A CA 1
ATOM 1701 C C . LEU A 1 220 ? -11.501 -5.213 20.832 1.00 81.50 220 LEU A C 1
ATOM 1703 O O . LEU A 1 220 ? -10.583 -5.851 20.315 1.00 81.50 220 LEU A O 1
ATOM 1707 N N . ARG A 1 221 ? -11.841 -5.356 22.116 1.00 83.00 221 ARG A N 1
ATOM 1708 C CA . ARG A 1 221 ? -11.217 -6.323 23.021 1.00 83.00 221 ARG A CA 1
ATOM 1709 C C . ARG A 1 221 ? -11.466 -7.775 22.603 1.00 83.00 221 ARG A C 1
ATOM 1711 O O . ARG A 1 221 ? -10.618 -8.621 22.870 1.00 83.00 221 ARG A O 1
ATOM 1718 N N . GLU A 1 222 ? -12.601 -8.052 21.976 1.00 83.75 222 GLU A N 1
ATOM 1719 C CA . GLU A 1 222 ? -12.975 -9.378 21.483 1.00 83.75 222 GLU A CA 1
ATOM 1720 C C . GLU A 1 222 ? -12.422 -9.640 20.076 1.00 83.75 222 GLU A C 1
ATOM 1722 O O . GLU A 1 222 ? -12.113 -10.779 19.734 1.00 83.75 222 GLU A O 1
ATOM 1727 N N . LEU A 1 223 ? -12.243 -8.585 19.274 1.00 84.56 223 LEU A N 1
ATOM 1728 C CA . LEU A 1 223 ? -11.755 -8.688 17.894 1.00 84.56 223 LEU A CA 1
ATOM 1729 C C . LEU A 1 223 ? -10.233 -8.796 17.806 1.00 84.56 223 LEU A C 1
ATOM 1731 O O . LEU A 1 223 ? -9.700 -9.561 16.999 1.00 84.56 223 LEU A O 1
ATOM 1735 N N . CYS A 1 224 ? -9.522 -8.006 18.611 1.00 91.06 224 CYS A N 1
ATOM 1736 C CA . CYS A 1 224 ? -8.071 -7.955 18.556 1.00 91.06 224 CYS A CA 1
ATOM 1737 C C . CYS A 1 224 ? -7.462 -9.186 19.226 1.00 91.06 224 CYS A C 1
ATOM 1739 O O . CYS A 1 224 ? -7.752 -9.515 20.378 1.00 91.06 224 CYS A O 1
ATOM 1741 N N . GLN A 1 225 ? -6.517 -9.814 18.535 1.00 92.62 225 GLN A N 1
ATOM 1742 C CA . GLN A 1 225 ? -5.732 -10.901 19.097 1.00 92.62 225 GLN A CA 1
ATOM 1743 C C . GLN A 1 225 ? -4.941 -10.405 20.322 1.00 92.62 225 GLN A C 1
ATOM 1745 O O . GLN A 1 225 ? -4.505 -9.247 20.355 1.00 92.62 225 GLN A O 1
ATOM 1750 N N . PRO A 1 226 ? -4.652 -11.268 21.317 1.00 92.62 226 PRO A N 1
ATOM 1751 C CA . PRO A 1 226 ? -3.915 -10.870 22.521 1.00 92.62 226 PRO A CA 1
ATOM 1752 C C . PRO A 1 226 ? -2.572 -10.181 22.234 1.00 92.62 226 PRO A C 1
ATOM 1754 O O . PRO A 1 226 ? -2.153 -9.279 22.960 1.00 92.62 226 PRO A O 1
ATOM 1757 N N . THR A 1 227 ? -1.899 -10.571 21.148 1.00 93.94 227 THR A N 1
ATOM 1758 C CA . THR A 1 227 ? -0.657 -9.938 20.687 1.00 93.94 227 THR A CA 1
ATOM 1759 C C . THR A 1 227 ? -0.870 -8.501 20.224 1.00 93.94 227 THR A C 1
ATOM 1761 O O . THR A 1 227 ? -0.054 -7.635 20.533 1.00 93.94 227 THR A O 1
ATOM 1764 N N . THR A 1 228 ? -1.968 -8.240 19.517 1.00 95.62 228 THR A N 1
ATOM 1765 C CA . THR A 1 228 ? -2.352 -6.904 19.049 1.00 95.62 228 THR A CA 1
ATOM 1766 C C . THR A 1 228 ? -2.729 -6.028 20.235 1.00 95.62 228 THR A C 1
ATOM 1768 O O . THR A 1 228 ? -2.200 -4.931 20.371 1.00 95.62 228 THR A O 1
ATOM 1771 N N . LEU A 1 229 ? -3.529 -6.548 21.171 1.00 94.44 229 LEU A N 1
ATOM 1772 C CA . LEU A 1 229 ? -3.881 -5.847 22.410 1.00 94.44 229 LEU A CA 1
ATOM 1773 C C . LEU A 1 229 ? -2.648 -5.454 23.235 1.00 94.44 229 LEU A C 1
ATOM 1775 O O . LEU A 1 229 ? -2.589 -4.346 23.766 1.00 94.44 229 LEU A O 1
ATOM 1779 N N . LYS A 1 230 ? -1.635 -6.326 23.319 1.00 94.38 230 LYS A N 1
ATOM 1780 C CA . LYS A 1 230 ? -0.372 -6.003 23.997 1.00 94.38 230 LYS A CA 1
ATOM 1781 C C . LYS A 1 230 ? 0.361 -4.843 23.319 1.00 94.38 230 LYS A C 1
ATOM 1783 O O . LYS A 1 230 ? 0.818 -3.940 24.015 1.00 94.38 230 LYS A O 1
ATOM 1788 N N . LEU A 1 231 ? 0.464 -4.865 21.989 1.00 94.81 231 LEU A N 1
ATOM 1789 C CA . LEU A 1 231 ? 1.084 -3.779 21.225 1.00 94.81 231 LEU A CA 1
ATOM 1790 C C . LEU A 1 231 ? 0.321 -2.467 21.430 1.00 94.81 231 LEU A C 1
ATOM 1792 O O . LEU A 1 231 ? 0.923 -1.465 21.796 1.00 94.81 231 LEU A O 1
ATOM 1796 N N . LEU A 1 232 ? -1.006 -2.495 21.293 1.00 95.12 232 LEU A N 1
ATOM 1797 C CA . LEU A 1 232 ? -1.854 -1.323 21.491 1.00 95.12 232 LEU A CA 1
ATOM 1798 C C . LEU A 1 232 ? -1.723 -0.751 22.901 1.00 95.12 232 LEU A C 1
ATOM 1800 O O . LEU A 1 232 ? -1.651 0.466 23.046 1.00 95.12 232 LEU A O 1
ATOM 1804 N N . ARG A 1 233 ? -1.625 -1.594 23.936 1.00 94.56 233 ARG A N 1
ATOM 1805 C CA . ARG A 1 233 ? -1.408 -1.129 25.312 1.00 94.56 233 ARG A CA 1
ATOM 1806 C C . ARG A 1 233 ? -0.136 -0.297 25.436 1.00 94.56 233 ARG A C 1
ATOM 1808 O O . ARG A 1 233 ? -0.167 0.752 26.070 1.00 94.56 233 ARG A O 1
ATOM 1815 N N . GLU A 1 234 ? 0.961 -0.758 24.840 1.00 93.62 234 GLU A N 1
ATOM 1816 C CA . GLU A 1 234 ? 2.244 -0.052 24.862 1.00 93.62 234 GLU A CA 1
ATOM 1817 C C . GLU A 1 234 ? 2.185 1.248 24.046 1.00 93.62 234 GLU A C 1
ATOM 1819 O O . GLU A 1 234 ? 2.603 2.295 24.539 1.00 93.62 234 GLU A O 1
ATOM 1824 N N . THR A 1 235 ? 1.640 1.190 22.828 1.00 93.75 235 THR A N 1
ATOM 1825 C CA . THR A 1 235 ? 1.631 2.312 21.875 1.00 93.75 235 THR A CA 1
ATOM 1826 C C . THR A 1 235 ? 0.619 3.402 22.230 1.00 93.75 235 THR A C 1
ATOM 1828 O O . THR A 1 235 ? 0.820 4.556 21.886 1.00 93.75 235 THR A O 1
ATOM 1831 N N . THR A 1 236 ? -0.457 3.069 22.947 1.00 94.19 236 THR A N 1
ATOM 1832 C CA . THR A 1 236 ? -1.510 4.027 23.339 1.00 94.19 236 THR A CA 1
ATOM 1833 C C . THR A 1 236 ? -1.478 4.366 24.831 1.00 94.19 236 THR A C 1
ATOM 1835 O O . THR A 1 236 ? -2.462 4.863 25.376 1.00 94.19 236 THR A O 1
ATOM 1838 N N . LYS A 1 237 ? -0.364 4.094 25.526 1.00 93.00 237 LYS A N 1
ATOM 1839 C CA . LYS A 1 237 ? -0.225 4.256 26.991 1.00 93.00 237 LYS A CA 1
ATOM 1840 C C . LYS A 1 237 ? -0.558 5.660 27.509 1.00 93.00 237 LYS A C 1
ATOM 1842 O O . LYS A 1 237 ? -0.953 5.797 28.660 1.00 93.00 237 LYS A O 1
ATOM 1847 N N . GLN A 1 238 ? -0.392 6.683 26.668 1.00 91.06 238 GLN A N 1
ATOM 1848 C CA . GLN A 1 238 ? -0.670 8.081 27.013 1.00 91.06 238 GLN A CA 1
ATOM 1849 C C . GLN A 1 238 ? -2.150 8.460 26.855 1.00 91.06 238 GLN A C 1
ATOM 1851 O O . GLN A 1 238 ? -2.574 9.501 27.347 1.00 91.06 238 GLN A O 1
ATOM 1856 N N . SER A 1 239 ? -2.955 7.632 26.181 1.00 92.38 239 SER A N 1
ATOM 1857 C CA . SER A 1 239 ? -4.383 7.884 25.987 1.00 92.38 239 SER A CA 1
ATOM 1858 C C . SER A 1 239 ? -5.195 7.206 27.086 1.00 92.38 239 SER A C 1
ATOM 1860 O O . SER A 1 239 ? -5.587 6.046 26.958 1.00 92.38 239 SER A O 1
ATOM 1862 N N . GLU A 1 240 ? -5.491 7.932 28.170 1.00 90.50 240 GLU A N 1
ATOM 1863 C CA . GLU A 1 240 ? -6.307 7.403 29.277 1.00 90.50 240 GLU A CA 1
ATOM 1864 C C . GLU A 1 240 ? -7.652 6.843 28.797 1.00 90.50 240 GLU A C 1
ATOM 1866 O O . GLU A 1 240 ? -8.107 5.809 29.282 1.00 90.50 240 GLU A O 1
ATOM 1871 N N . LYS A 1 241 ? -8.277 7.507 27.817 1.00 89.38 241 LYS A N 1
ATOM 1872 C CA . LYS A 1 241 ? -9.547 7.088 27.214 1.00 89.38 241 LYS A CA 1
ATOM 1873 C C . LYS A 1 241 ? -9.443 5.682 26.619 1.00 89.38 241 LYS A C 1
ATOM 1875 O O . LYS A 1 241 ? -10.266 4.828 26.941 1.00 89.38 241 LYS A O 1
ATOM 1880 N N . ILE A 1 242 ? -8.430 5.436 25.785 1.00 90.56 242 ILE A N 1
ATOM 1881 C CA . ILE A 1 242 ? -8.214 4.127 25.154 1.00 90.56 242 ILE A CA 1
ATOM 1882 C C . ILE A 1 242 ? -7.818 3.089 26.200 1.00 90.56 242 ILE A C 1
ATOM 1884 O O . ILE A 1 242 ? -8.323 1.968 26.169 1.00 90.56 242 ILE A O 1
ATOM 1888 N N . GLN A 1 243 ? -6.954 3.459 27.151 1.00 92.38 243 GLN A N 1
ATOM 1889 C CA . GLN A 1 243 ? -6.520 2.534 28.195 1.00 92.38 243 GLN A CA 1
ATOM 1890 C C . GLN A 1 243 ? -7.708 2.022 29.018 1.00 92.38 243 GLN A C 1
ATOM 1892 O O . GLN A 1 243 ? -7.860 0.810 29.185 1.00 92.38 243 GLN A O 1
ATOM 1897 N N . ARG A 1 244 ? -8.604 2.927 29.433 1.00 88.44 244 ARG A N 1
ATOM 1898 C CA . ARG A 1 244 ? -9.840 2.570 30.141 1.00 88.44 244 ARG A CA 1
ATOM 1899 C C . ARG A 1 244 ? -10.768 1.718 29.283 1.00 88.44 244 ARG A C 1
ATOM 1901 O O . ARG A 1 244 ? -11.303 0.726 29.762 1.00 88.44 244 ARG A O 1
ATOM 1908 N N . ALA A 1 245 ? -10.956 2.082 28.018 1.00 85.50 245 ALA A N 1
ATOM 1909 C CA . ALA A 1 245 ? -11.902 1.387 27.153 1.00 85.50 245 ALA A CA 1
ATOM 1910 C C . ALA A 1 245 ? -11.458 -0.034 26.766 1.00 85.50 245 ALA A C 1
ATOM 1912 O O . ALA A 1 245 ? -12.295 -0.925 26.657 1.00 85.50 245 ALA A O 1
ATOM 1913 N N . LEU A 1 246 ? -10.157 -0.259 26.554 1.00 85.62 246 LEU A N 1
ATOM 1914 C CA . LEU A 1 246 ? -9.646 -1.542 26.060 1.00 85.62 246 LEU A CA 1
ATOM 1915 C C . LEU A 1 246 ? -9.097 -2.463 27.150 1.00 85.62 246 LEU A C 1
ATOM 1917 O O . LEU A 1 246 ? -9.083 -3.684 26.963 1.00 85.62 246 LEU A O 1
ATOM 1921 N N . PHE A 1 247 ? -8.598 -1.914 28.262 1.00 86.81 247 PHE A N 1
ATOM 1922 C CA . PHE A 1 247 ? -7.804 -2.690 29.221 1.00 86.81 247 PHE A CA 1
ATOM 1923 C C . PHE A 1 247 ? -8.304 -2.638 30.656 1.00 86.81 247 PHE A C 1
ATOM 1925 O O . PHE A 1 247 ? -8.022 -3.587 31.398 1.00 86.81 247 PHE A O 1
ATOM 1932 N N . ASP A 1 248 ? -9.058 -1.611 31.043 1.00 84.06 248 ASP A N 1
ATOM 1933 C CA . ASP A 1 248 ? -9.707 -1.638 32.343 1.00 84.06 248 ASP A CA 1
ATOM 1934 C C . ASP A 1 248 ? -10.865 -2.631 32.300 1.00 84.06 248 ASP A C 1
ATOM 1936 O O . ASP A 1 248 ? -11.655 -2.704 31.356 1.00 84.06 248 ASP A O 1
ATOM 1940 N N . LYS A 1 249 ? -10.958 -3.458 33.340 1.00 59.97 249 LYS A N 1
ATOM 1941 C CA . LYS A 1 249 ? -12.143 -4.284 33.528 1.00 59.97 249 LYS A CA 1
ATOM 1942 C C . LYS A 1 249 ? -13.284 -3.328 33.848 1.00 59.97 249 LYS A C 1
ATOM 1944 O O . LYS A 1 249 ? -13.344 -2.813 34.962 1.00 59.97 249 LYS A O 1
ATOM 1949 N N . THR A 1 250 ? -14.204 -3.124 32.912 1.00 51.66 250 THR A N 1
ATOM 1950 C CA . THR A 1 250 ? -15.555 -2.713 33.279 1.00 51.66 250 THR A CA 1
ATOM 1951 C C . THR A 1 250 ? -16.040 -3.714 34.321 1.00 51.66 250 THR A C 1
ATOM 1953 O O . THR A 1 250 ? -16.190 -4.907 34.058 1.00 51.66 250 THR A O 1
ATOM 1956 N N . VAL A 1 251 ? -16.190 -3.244 35.559 1.00 44.56 251 VAL A N 1
ATOM 1957 C CA . VAL A 1 251 ? -16.946 -3.959 36.579 1.00 44.56 251 VAL A CA 1
ATOM 1958 C C . VAL A 1 251 ? -18.371 -3.971 36.049 1.00 44.56 251 VAL A C 1
ATOM 1960 O O . VAL A 1 251 ? -19.104 -2.997 36.193 1.00 44.56 251 VAL A O 1
ATOM 1963 N N . SER A 1 252 ? -18.734 -5.037 35.338 1.00 37.69 252 SER A N 1
ATOM 1964 C CA . SER A 1 252 ? -20.122 -5.323 35.009 1.00 37.69 252 SER A CA 1
ATOM 1965 C C . SER A 1 252 ? -20.877 -5.376 36.333 1.00 37.69 252 SER A C 1
ATOM 1967 O O . SER A 1 252 ? -20.608 -6.241 37.169 1.00 37.69 252 SER A O 1
ATOM 1969 N N . GLY A 1 253 ? -21.741 -4.390 36.558 1.00 35.75 253 GLY A N 1
ATOM 1970 C CA . GLY A 1 253 ? -22.481 -4.241 37.796 1.00 35.75 253 GLY A CA 1
ATOM 1971 C C . GLY A 1 253 ? -23.317 -5.478 38.101 1.00 35.75 253 GLY A C 1
ATOM 1972 O O . GLY A 1 253 ? -24.264 -5.790 37.388 1.00 35.75 253 GLY A O 1
ATOM 1973 N N . THR A 1 254 ? -23.009 -6.128 39.216 1.00 33.03 254 THR A N 1
ATOM 1974 C CA . THR A 1 254 ? -24.035 -6.726 40.066 1.00 33.03 254 THR A CA 1
ATOM 1975 C C . THR A 1 254 ? -24.411 -5.688 41.115 1.00 33.03 254 THR A C 1
ATOM 1977 O O . THR A 1 254 ? -23.618 -5.334 41.986 1.00 33.03 254 THR A O 1
ATOM 1980 N N . SER A 1 255 ? -25.615 -5.156 40.954 1.00 35.75 255 SER A N 1
ATOM 1981 C CA . SER A 1 255 ? -26.367 -4.348 41.908 1.00 35.75 255 SER A CA 1
ATOM 1982 C C . SER A 1 255 ? -26.610 -5.082 43.233 1.00 35.75 255 SER A C 1
ATOM 1984 O O . SER A 1 255 ? -27.031 -6.234 43.188 1.00 35.75 255 SER A O 1
ATOM 1986 N N . GLY A 1 256 ? -26.461 -4.362 44.356 1.00 34.62 256 GLY A N 1
ATOM 1987 C CA . GLY A 1 256 ? -26.951 -4.709 45.706 1.00 34.62 256 GLY A CA 1
ATOM 1988 C C . GLY A 1 256 ? -26.148 -5.827 46.383 1.00 34.62 256 GLY A C 1
ATOM 1989 O O . GLY A 1 256 ? -26.030 -6.912 45.847 1.00 34.62 256 GLY A O 1
ATOM 1990 N N . ASP A 1 257 ? -25.498 -5.651 47.528 1.00 33.00 257 ASP A N 1
ATOM 1991 C CA . ASP A 1 257 ? -26.008 -4.993 48.721 1.00 33.00 257 ASP A CA 1
ATOM 1992 C C . ASP A 1 257 ? -24.898 -4.263 49.484 1.00 33.00 257 ASP A C 1
ATOM 1994 O O . ASP A 1 257 ? -23.904 -4.844 49.921 1.00 33.00 257 ASP A O 1
ATOM 1998 N N . LEU A 1 258 ? -25.124 -2.972 49.710 1.00 39.41 258 LEU A N 1
ATOM 1999 C CA . LEU A 1 258 ? -24.566 -2.249 50.842 1.00 39.41 258 LEU A CA 1
ATOM 2000 C C . LEU A 1 258 ? -25.717 -2.012 51.816 1.00 39.41 258 LEU A C 1
ATOM 2002 O O . LEU A 1 258 ? -26.553 -1.144 51.590 1.00 39.41 258 LEU A O 1
ATOM 2006 N N . ASN A 1 259 ? -25.724 -2.755 52.919 1.00 34.75 259 ASN A N 1
ATOM 2007 C CA . ASN A 1 259 ? -26.065 -2.183 54.214 1.00 34.75 259 ASN A CA 1
ATOM 2008 C C . ASN A 1 259 ? -25.239 -2.870 55.309 1.00 34.75 259 ASN A C 1
ATOM 2010 O O . ASN A 1 259 ? -25.252 -4.085 55.481 1.00 34.75 259 ASN A O 1
ATOM 2014 N N . ALA A 1 260 ? -24.463 -2.038 55.997 1.00 34.97 260 ALA A N 1
ATOM 2015 C CA . ALA A 1 260 ? -23.584 -2.346 57.121 1.00 34.97 260 ALA A CA 1
ATOM 2016 C C . ALA A 1 260 ? -24.389 -2.353 58.461 1.00 34.97 260 ALA A C 1
ATOM 2018 O O . ALA A 1 260 ? -25.615 -2.366 58.420 1.00 34.97 260 ALA A O 1
ATOM 2019 N N . PRO A 1 261 ? -23.783 -2.183 59.657 1.00 45.03 261 PRO A N 1
ATOM 2020 C CA . PRO A 1 261 ? -22.981 -3.135 60.439 1.00 45.03 261 PRO A CA 1
ATOM 2021 C C . PRO A 1 261 ? -23.454 -3.290 61.920 1.00 45.03 261 PRO A C 1
ATOM 2023 O O . PRO A 1 261 ? -24.340 -2.585 62.393 1.00 45.03 261 PRO A O 1
ATOM 2026 N N . SER A 1 262 ? -22.715 -4.109 62.694 1.00 34.94 262 SER A N 1
ATOM 2027 C CA . SER A 1 262 ? -22.715 -4.269 64.175 1.00 34.94 262 SER A CA 1
ATOM 2028 C C . SER A 1 262 ? -23.868 -5.113 64.756 1.00 34.94 262 SER A C 1
ATOM 2030 O O . SER A 1 262 ? -25.006 -4.987 64.343 1.00 34.94 262 SER A O 1
ATOM 2032 N N . THR A 1 263 ? -23.652 -6.061 65.674 1.00 35.31 263 THR A N 1
ATOM 2033 C CA . THR A 1 263 ? -23.021 -5.891 66.993 1.00 35.31 263 THR A CA 1
ATOM 2034 C C . THR A 1 263 ? -22.343 -7.164 67.520 1.00 35.31 263 THR A C 1
ATOM 2036 O O . THR A 1 263 ? -22.906 -8.254 67.459 1.00 35.31 263 THR A O 1
ATOM 2039 N N . LYS A 1 264 ? -21.186 -6.987 68.175 1.00 41.16 264 LYS A N 1
ATOM 2040 C CA . LYS A 1 264 ? -20.675 -7.885 69.226 1.00 41.16 264 LYS A CA 1
ATOM 2041 C C . LYS A 1 264 ? -21.741 -8.085 70.313 1.00 41.16 264 LYS A C 1
ATOM 2043 O O . LYS A 1 264 ? -22.249 -7.088 70.822 1.00 41.16 264 LYS A O 1
ATOM 2048 N N . LYS A 1 265 ? -21.939 -9.320 70.781 1.00 38.34 265 LYS A N 1
ATOM 2049 C CA . LYS A 1 265 ? -22.172 -9.606 72.204 1.00 38.34 265 LYS A CA 1
ATOM 2050 C C . LYS A 1 265 ? -21.682 -11.009 72.564 1.00 38.34 265 LYS A C 1
ATOM 2052 O O . LYS A 1 265 ? -21.881 -11.969 71.835 1.00 38.34 265 LYS A O 1
ATOM 2057 N N . THR A 1 266 ? -20.991 -11.021 73.691 1.00 39.03 266 THR A N 1
ATOM 2058 C CA . THR A 1 266 ? -20.426 -12.111 74.485 1.00 39.03 266 THR A CA 1
ATOM 2059 C C . THR A 1 266 ? -21.409 -13.229 74.818 1.00 39.03 266 THR A C 1
ATOM 2061 O O . THR A 1 266 ? -22.559 -12.949 75.159 1.00 39.03 266 THR A O 1
ATOM 2064 N N . SER A 1 267 ? -20.899 -14.457 74.882 1.00 45.00 267 SER A N 1
ATOM 2065 C CA . SER A 1 267 ? -21.124 -15.427 75.965 1.00 45.00 267 SER A CA 1
ATOM 2066 C C . SER A 1 267 ? -19.910 -16.345 76.028 1.00 45.00 267 SER A C 1
ATOM 2068 O O . SER A 1 267 ? -19.465 -16.760 74.936 1.00 45.00 267 SER A O 1
#

Radius of gyration: 24.37 Å; chains: 1; bounding box: 62×37×99 Å

Organism: Mesocestoides corti (NCBI:txid53468)